Protein AF-A0A1V6YMS4-F1 (afdb_monomer_lite)

InterPro domains:
  IPR008929 Chondroitin AC/alginate lyase [SSF48230] (36-177)

Secondary structure (DSSP, 8-state):
-HHHHHHHHHHHHH-GGGSTT------SEEE-SS---SSS-PPP-HHHHHHHHHHHHHHHHHHHHH--HHHHHHHHHHHHHHTTT--EEESSTHHHHHHHHHHHHHHHHHHHHTT-TTS-HHHHHHHHHHIIIIIIHHHHHHHHHGGG-TTSS-HHHHHHHHHHHHHHHHHTT-HHHHHHHHHHTTSS-TT-TT----HHHHHHHHHHHHHHH-

Foldseek 3Di:
DVVVVVVVVVVLVPDPLQDLPDDADAAQEAEDADDWPDPVGDDHDLVRLLSLLVSLQSLLVCCVVVVDCSSLVSSLVSLLVHLVRHQEYTHDPCSLVSLLQSLLSNLNSLVSSVPPPVNDPVSLVSSLVSSVRYRLVSLLVCLQCVVVCLPPDALVSNVSSLSSLCSSCVSNVPCVSNVLSCVLVVVDDPPPPVDPDDPSSVSSSVSSVVNVVD

pLDDT: mean 88.34, std 13.12, range [49.25, 98.62]

Sequence (214 aa):
MYKSANFVFSHLESSTLAQATWVAKPHEVLVRGTNATWQPTPAQNYGDAYHDAHSACQLSLRWPIGGKTSYADHAVEILNGRAPILRDINGTEGKFLATGLYGYQFDNAAELLSVYPGWIKANQIMFADMLNDVFAKYNFDFLQNHNYKPNFYYANWDLCNVASLMAIGNFNDNRTIRLPSLYMAGEVPEQSPYYDSPPEATIVHRNLQASLND

Organism: Penicillium nalgiovense (NCBI:txid60175)

Structure (mmCIF, N/CA/C/O backbone):
data_AF-A0A1V6YMS4-F1
#
_entry.id   AF-A0A1V6YMS4-F1
#
loop_
_atom_site.group_PDB
_atom_site.id
_atom_site.type_symbol
_atom_site.label_atom_id
_atom_site.label_alt_id
_atom_site.label_comp_id
_atom_site.label_asym_id
_atom_site.label_entity_id
_atom_site.label_seq_id
_atom_site.pdbx_PDB_ins_code
_atom_site.Cartn_x
_atom_site.Cartn_y
_atom_site.Cartn_z
_atom_site.occupancy
_atom_site.B_iso_or_equiv
_atom_site.auth_seq_id
_atom_site.auth_comp_id
_atom_site.auth_asym_id
_atom_site.auth_atom_id
_atom_site.pdbx_PDB_model_num
ATOM 1 N N . MET A 1 1 ? 11.039 -4.454 33.493 1.00 51.00 1 MET A N 1
ATOM 2 C CA . MET A 1 1 ? 10.313 -4.675 32.222 1.00 51.00 1 MET A CA 1
ATOM 3 C C . MET A 1 1 ? 9.085 -3.780 32.027 1.00 51.00 1 MET A C 1
ATOM 5 O O . MET A 1 1 ? 8.874 -3.359 30.906 1.00 51.00 1 MET A O 1
ATOM 9 N N . TYR A 1 2 ? 8.317 -3.399 33.059 1.00 50.28 2 TYR A N 1
ATOM 10 C CA . TYR A 1 2 ? 7.103 -2.573 32.867 1.00 50.28 2 TYR A CA 1
ATOM 11 C C . TYR A 1 2 ? 7.327 -1.079 32.537 1.00 50.28 2 TYR A C 1
ATOM 13 O O . TYR A 1 2 ? 6.483 -0.467 31.894 1.00 50.28 2 TYR A O 1
ATOM 21 N N . LYS A 1 3 ? 8.459 -0.470 32.924 1.00 49.25 3 LYS A N 1
ATOM 22 C CA . LYS A 1 3 ? 8.711 0.965 32.658 1.00 49.25 3 LYS A CA 1
ATOM 23 C C . LYS A 1 3 ? 8.952 1.291 31.176 1.00 49.25 3 LYS A C 1
ATOM 25 O O . LYS A 1 3 ? 8.579 2.372 30.737 1.00 49.25 3 LYS A O 1
ATOM 30 N N . SER A 1 4 ? 9.553 0.378 30.410 1.00 60.50 4 SER A N 1
ATOM 31 C CA . SER A 1 4 ? 9.853 0.596 28.987 1.00 60.50 4 SER A CA 1
ATOM 32 C C . SER A 1 4 ? 8.616 0.457 28.098 1.00 60.50 4 SER A C 1
ATOM 34 O O . SER A 1 4 ? 8.465 1.235 27.163 1.00 60.50 4 SER A O 1
ATOM 36 N N . ALA A 1 5 ? 7.704 -0.469 28.418 1.00 62.44 5 ALA A N 1
ATOM 37 C CA . ALA A 1 5 ? 6.455 -0.652 27.672 1.00 62.44 5 ALA A CA 1
ATOM 38 C C . ALA A 1 5 ? 5.568 0.607 27.716 1.00 62.44 5 ALA A C 1
ATOM 40 O O . ALA A 1 5 ? 5.069 1.044 26.682 1.00 62.44 5 ALA A O 1
ATOM 41 N N . ASN A 1 6 ? 5.461 1.251 28.885 1.00 73.81 6 ASN A N 1
ATOM 42 C CA . ASN A 1 6 ? 4.694 2.492 29.034 1.00 73.81 6 ASN A CA 1
ATOM 43 C C . ASN A 1 6 ? 5.315 3.663 28.258 1.00 73.81 6 ASN A C 1
ATOM 45 O O . ASN A 1 6 ? 4.587 4.439 27.654 1.00 73.81 6 ASN A O 1
ATOM 49 N N . PHE A 1 7 ? 6.647 3.775 28.224 1.00 82.88 7 PHE A N 1
ATOM 50 C CA . PHE A 1 7 ? 7.323 4.835 27.467 1.00 82.88 7 PHE A CA 1
ATOM 51 C C . PHE A 1 7 ? 7.113 4.697 25.952 1.00 82.88 7 PHE A C 1
ATOM 53 O O . PHE A 1 7 ? 6.787 5.676 25.284 1.00 82.88 7 PHE A O 1
ATOM 60 N N . VAL A 1 8 ? 7.259 3.481 25.414 1.00 86.56 8 VAL A N 1
ATOM 61 C CA . VAL A 1 8 ? 7.074 3.225 23.976 1.00 86.56 8 VAL A CA 1
ATOM 62 C C . VAL A 1 8 ? 5.623 3.464 23.564 1.00 86.56 8 VAL A C 1
ATOM 64 O O . VAL A 1 8 ? 5.378 4.100 22.540 1.00 86.56 8 VAL A O 1
ATOM 67 N N . PHE A 1 9 ? 4.658 3.020 24.375 1.00 89.94 9 PHE A N 1
ATOM 68 C CA . PHE A 1 9 ? 3.252 3.273 24.080 1.00 89.94 9 PHE A CA 1
ATOM 69 C C . PHE A 1 9 ? 2.918 4.769 24.132 1.00 89.94 9 PHE A C 1
ATOM 71 O O . PHE A 1 9 ? 2.352 5.285 23.175 1.00 89.94 9 PHE A O 1
ATOM 78 N N . SER A 1 10 ? 3.361 5.509 25.155 1.00 91.00 10 SER A N 1
ATOM 79 C CA . SER A 1 10 ? 3.157 6.966 25.193 1.00 91.00 10 SER A CA 1
ATOM 80 C C . SER A 1 10 ? 3.812 7.692 24.010 1.00 91.00 10 SER A C 1
ATOM 82 O O . SER A 1 10 ? 3.275 8.690 23.533 1.00 91.00 10 SER A O 1
ATOM 84 N N . HIS A 1 11 ? 4.939 7.188 23.495 1.00 92.38 11 HIS A N 1
ATOM 85 C CA . HIS A 1 11 ? 5.541 7.720 22.272 1.00 92.38 11 HIS A CA 1
ATOM 86 C C . HIS A 1 11 ? 4.641 7.504 21.046 1.00 92.38 11 HIS A C 1
ATOM 88 O O . HIS A 1 11 ? 4.382 8.460 20.314 1.00 92.38 11 HIS A O 1
ATOM 94 N N . LEU A 1 12 ? 4.092 6.297 20.865 1.00 93.62 12 LEU A N 1
ATOM 95 C CA . LEU A 1 12 ? 3.099 6.016 19.822 1.00 93.62 12 LEU A CA 1
ATOM 96 C C . LEU A 1 12 ? 1.887 6.951 19.938 1.00 93.62 12 LEU A C 1
ATOM 98 O O . LEU A 1 12 ? 1.455 7.520 18.942 1.00 93.62 12 LEU A O 1
ATOM 102 N N . GLU A 1 13 ? 1.368 7.164 21.147 1.00 93.75 13 GLU A N 1
ATOM 103 C CA . GLU A 1 13 ? 0.212 8.040 21.368 1.00 93.75 13 GLU A CA 1
ATOM 104 C C . GLU A 1 13 ? 0.479 9.514 21.048 1.00 93.75 13 GLU A C 1
ATOM 106 O O . GLU A 1 13 ? -0.465 10.243 20.747 1.00 93.75 13 GLU A O 1
ATOM 111 N N . SER A 1 14 ? 1.741 9.950 21.088 1.00 94.38 14 SER A N 1
ATOM 112 C CA . SER A 1 14 ? 2.146 11.316 20.734 1.00 94.38 14 SER A CA 1
ATOM 113 C C . SER A 1 14 ? 2.291 11.547 19.225 1.00 94.38 14 SER A C 1
ATOM 115 O O . SER A 1 14 ? 2.358 12.693 18.782 1.00 94.38 14 SER A O 1
ATOM 117 N N . SER A 1 15 ? 2.327 10.475 18.426 1.00 95.25 15 SER A N 1
ATOM 118 C CA . SER A 1 15 ? 2.449 10.557 16.969 1.00 95.25 15 SER A CA 1
ATOM 119 C C . SER A 1 15 ? 1.212 11.206 16.350 1.00 95.25 15 SER A C 1
ATOM 121 O O . SER A 1 15 ? 0.079 10.814 16.635 1.00 95.25 15 SER A O 1
ATOM 123 N N . THR A 1 16 ? 1.416 12.150 15.432 1.00 95.94 16 THR A N 1
ATOM 124 C CA . THR A 1 16 ? 0.329 12.757 14.645 1.00 95.94 16 THR A CA 1
ATOM 125 C C . THR A 1 16 ? -0.355 11.750 13.719 1.00 95.94 16 THR A C 1
ATOM 127 O O . THR A 1 16 ? -1.538 11.898 13.430 1.00 95.94 16 THR A O 1
ATOM 130 N N . LEU A 1 17 ? 0.363 10.704 13.301 1.00 96.75 17 LEU A N 1
ATOM 131 C CA . LEU A 1 17 ? -0.152 9.630 12.448 1.00 96.75 17 LEU A CA 1
ATOM 132 C C . LEU A 1 17 ? -0.972 8.600 13.241 1.00 96.75 17 LEU A C 1
ATOM 134 O O . LEU A 1 17 ? -1.770 7.874 12.658 1.00 96.75 17 LEU A O 1
ATOM 138 N N . ALA A 1 18 ? -0.839 8.562 14.569 1.00 96.62 18 ALA A N 1
ATOM 139 C CA . ALA A 1 18 ? -1.542 7.606 15.423 1.00 96.62 18 ALA A CA 1
ATOM 140 C C . ALA A 1 18 ? -2.884 8.139 15.953 1.00 96.62 18 ALA A C 1
ATOM 142 O O . ALA A 1 18 ? -3.415 7.606 16.932 1.00 96.62 18 ALA A O 1
ATOM 143 N N . GLN A 1 19 ? -3.419 9.215 15.370 1.00 96.75 19 GLN A N 1
ATOM 144 C CA . GLN A 1 19 ? -4.668 9.837 15.810 1.00 96.75 19 GLN A CA 1
ATOM 145 C C . GLN A 1 19 ? -5.824 9.471 14.879 1.00 96.75 19 GLN A C 1
ATOM 147 O O . GLN A 1 19 ? -5.686 9.536 13.662 1.00 96.75 19 GLN A O 1
ATOM 152 N N . ALA A 1 20 ? -6.999 9.196 15.453 1.00 96.12 20 ALA A N 1
ATOM 153 C CA . ALA A 1 20 ? -8.246 8.970 14.706 1.00 96.12 20 ALA A CA 1
ATOM 154 C C . ALA A 1 20 ? -8.803 10.252 14.038 1.00 96.12 20 ALA A C 1
ATOM 156 O O . ALA A 1 20 ? -9.955 10.319 13.638 1.00 96.12 20 ALA A O 1
ATOM 157 N N . THR A 1 21 ? -7.995 11.310 13.968 1.00 96.62 21 THR A N 1
ATOM 158 C CA . THR A 1 21 ? -8.266 12.536 13.212 1.00 96.62 21 THR A CA 1
ATOM 159 C C . THR A 1 21 ? -7.446 12.606 11.922 1.00 96.62 21 THR A C 1
ATOM 161 O O . THR A 1 21 ? -7.571 13.583 11.186 1.00 96.62 21 THR A O 1
ATOM 164 N N . TRP A 1 22 ? -6.590 11.612 11.643 1.00 97.81 22 TRP A N 1
ATOM 165 C CA . TRP A 1 22 ? -5.858 11.524 10.381 1.00 97.81 22 TRP A CA 1
ATOM 166 C C . TRP A 1 22 ? -6.835 11.419 9.207 1.00 97.81 22 TRP A C 1
ATOM 168 O O . TRP A 1 22 ? -7.725 10.575 9.214 1.00 97.81 22 TRP A O 1
ATOM 178 N N . VAL A 1 23 ? -6.662 12.247 8.181 1.00 97.44 23 VAL A N 1
ATOM 179 C CA . VAL A 1 23 ? -7.502 12.203 6.979 1.00 97.44 23 VAL A CA 1
ATOM 180 C C . VAL A 1 23 ? -6.701 11.566 5.855 1.00 97.44 23 VAL A C 1
ATOM 182 O O . VAL A 1 23 ? -5.734 12.161 5.375 1.00 97.44 23 VAL A O 1
ATOM 185 N N . ALA A 1 24 ? -7.110 10.362 5.449 1.00 97.44 24 ALA A N 1
ATOM 186 C CA . ALA A 1 24 ? -6.459 9.632 4.371 1.00 97.44 24 ALA A CA 1
ATOM 187 C C . ALA A 1 24 ? -6.590 10.346 3.024 1.00 97.44 24 ALA A C 1
ATOM 189 O O . ALA A 1 24 ? -7.569 11.049 2.761 1.00 97.44 24 ALA A O 1
ATOM 190 N N . LYS A 1 25 ? -5.614 10.117 2.146 1.00 97.69 25 LYS A N 1
ATOM 191 C CA . LYS A 1 25 ? -5.565 10.712 0.807 1.00 97.69 25 LYS A CA 1
ATOM 192 C C . LYS A 1 25 ? -5.377 9.614 -0.243 1.00 97.69 25 LYS A C 1
ATOM 194 O O . LYS A 1 25 ? -4.271 9.410 -0.762 1.00 97.69 25 LYS A O 1
ATOM 199 N N . PRO A 1 26 ? -6.443 8.853 -0.543 1.00 96.88 26 PRO A N 1
ATOM 200 C CA . PRO A 1 26 ? -6.403 7.853 -1.595 1.00 96.88 26 PRO A CA 1
ATOM 201 C C . PRO A 1 26 ? -6.296 8.523 -2.968 1.00 96.88 26 PRO A C 1
ATOM 203 O O . PRO A 1 26 ? -6.905 9.558 -3.228 1.00 96.88 26 PRO A O 1
ATOM 206 N N . HIS A 1 27 ? -5.524 7.899 -3.852 1.00 95.75 27 HIS A N 1
ATOM 207 C CA . HIS A 1 27 ? -5.316 8.340 -5.230 1.00 95.75 27 HIS A CA 1
ATOM 208 C C . HIS A 1 27 ? -5.585 7.168 -6.162 1.00 95.75 27 HIS A C 1
ATOM 210 O O . HIS A 1 27 ? -5.234 6.036 -5.825 1.00 95.75 27 HIS A O 1
ATOM 216 N N . GLU A 1 28 ? -6.176 7.439 -7.326 1.00 95.56 28 GLU A N 1
ATOM 217 C CA . GLU A 1 28 ? -6.443 6.406 -8.337 1.00 95.56 28 GLU A CA 1
ATOM 218 C C . GLU A 1 28 ? -5.147 5.797 -8.883 1.00 95.56 28 GLU A C 1
ATOM 220 O O . GLU A 1 28 ? -5.066 4.600 -9.144 1.00 95.56 28 GLU A O 1
ATOM 225 N N . VAL A 1 29 ? -4.100 6.614 -8.979 1.00 96.31 29 VAL A N 1
ATOM 226 C CA . VAL A 1 29 ? -2.767 6.190 -9.400 1.00 96.31 29 VAL A CA 1
ATOM 227 C C . VAL A 1 29 ? -1.768 6.605 -8.339 1.00 96.31 29 VAL A C 1
ATOM 229 O O . VAL A 1 29 ? -1.687 7.780 -7.973 1.00 96.31 29 VAL A O 1
ATOM 232 N N . LEU A 1 30 ? -0.981 5.650 -7.861 1.00 97.25 30 LEU A N 1
ATOM 233 C CA . LEU A 1 30 ? 0.152 5.911 -6.987 1.00 97.25 30 LEU A CA 1
ATOM 234 C C . LEU A 1 30 ? 1.358 6.317 -7.835 1.00 97.25 30 LEU A C 1
ATOM 236 O O . LEU A 1 30 ? 1.805 5.566 -8.695 1.00 97.25 30 LEU A O 1
ATOM 240 N N . VAL A 1 31 ? 1.907 7.500 -7.583 1.00 97.06 31 VAL A N 1
ATOM 241 C CA . VAL A 1 31 ? 2.952 8.094 -8.419 1.00 97.06 31 VAL A CA 1
ATOM 242 C C . VAL A 1 31 ? 4.210 8.341 -7.607 1.00 97.06 31 VAL A C 1
ATOM 244 O O . VAL A 1 31 ? 4.195 9.102 -6.630 1.00 97.06 31 VAL A O 1
ATOM 247 N N . ARG A 1 32 ? 5.326 7.757 -8.058 1.00 96.00 32 ARG A N 1
ATOM 248 C CA . ARG A 1 32 ? 6.660 8.030 -7.516 1.00 96.00 32 ARG A CA 1
ATOM 249 C C . ARG A 1 32 ? 7.671 8.343 -8.609 1.00 96.00 32 ARG A C 1
ATOM 251 O O . ARG A 1 32 ? 8.000 7.500 -9.435 1.00 96.00 32 ARG A O 1
ATOM 258 N N . GLY A 1 33 ? 8.216 9.553 -8.540 1.00 90.62 33 GLY A N 1
ATOM 259 C CA . GLY A 1 33 ? 9.108 10.107 -9.553 1.00 90.62 33 GLY A CA 1
ATOM 260 C C . GLY A 1 33 ? 8.393 11.103 -10.463 1.00 90.62 33 GLY A C 1
ATOM 261 O O . GLY A 1 33 ? 7.261 11.511 -10.203 1.00 90.62 33 GLY A O 1
ATOM 262 N N . THR A 1 34 ? 9.092 11.522 -11.510 1.00 82.81 34 THR A N 1
ATOM 263 C CA . THR A 1 34 ? 8.588 12.416 -12.561 1.00 82.81 34 THR A CA 1
ATOM 264 C C . THR A 1 34 ? 8.099 11.611 -13.777 1.00 82.81 34 THR A C 1
ATOM 266 O O . THR A 1 34 ? 8.127 10.384 -13.761 1.00 82.81 34 THR A O 1
ATOM 269 N N . ASN A 1 35 ? 7.622 12.281 -14.831 1.00 77.31 35 ASN A N 1
ATOM 270 C CA . ASN A 1 35 ? 7.286 11.663 -16.125 1.00 77.31 35 ASN A CA 1
ATOM 271 C C . ASN A 1 35 ? 6.298 10.485 -16.056 1.00 77.31 35 ASN A C 1
ATOM 273 O O . ASN A 1 35 ? 6.437 9.512 -16.797 1.00 77.31 35 ASN A O 1
ATOM 277 N N . ALA A 1 36 ? 5.294 10.569 -15.179 1.00 81.81 36 ALA A N 1
ATOM 278 C CA . ALA A 1 36 ? 4.218 9.590 -15.173 1.00 81.81 36 ALA A CA 1
ATOM 279 C C . ALA A 1 36 ? 3.494 9.594 -16.532 1.00 81.81 36 ALA A C 1
ATOM 281 O O . ALA A 1 36 ? 3.104 10.647 -17.044 1.00 81.81 36 ALA A O 1
ATOM 282 N N . THR A 1 37 ? 3.334 8.412 -17.123 1.00 85.19 37 THR A N 1
ATOM 283 C CA . THR A 1 37 ? 2.745 8.245 -18.460 1.00 85.19 37 THR A CA 1
ATOM 284 C C . THR A 1 37 ? 1.220 8.260 -18.440 1.00 85.19 37 THR A C 1
ATOM 286 O O . THR A 1 37 ? 0.602 8.475 -19.482 1.00 85.19 37 THR A O 1
ATOM 289 N N . TRP A 1 38 ? 0.620 8.073 -17.260 1.00 84.44 38 TRP A N 1
ATOM 290 C CA . TRP A 1 38 ? -0.821 8.178 -17.039 1.00 84.44 38 TRP A CA 1
ATOM 291 C C . TRP A 1 38 ? -1.357 9.536 -17.502 1.00 84.44 38 TRP A C 1
ATOM 293 O O . TRP A 1 38 ? -0.658 10.535 -17.358 1.00 84.44 38 TRP A O 1
ATOM 303 N N . GLN A 1 39 ? -2.574 9.586 -18.052 1.00 83.25 39 GLN A N 1
ATOM 304 C CA . GLN A 1 39 ? -3.165 10.823 -18.571 1.00 83.25 39 GLN A CA 1
ATOM 305 C C . GLN A 1 39 ? -4.479 11.184 -17.858 1.00 83.25 39 GLN A C 1
ATOM 307 O O . GLN A 1 39 ? -5.348 10.320 -17.744 1.00 83.25 39 GLN A O 1
ATOM 312 N N . PRO A 1 40 ? -4.652 12.448 -17.413 1.00 85.94 40 PRO A N 1
ATOM 313 C CA . PRO A 1 40 ? -3.647 13.524 -17.409 1.00 85.94 40 PRO A CA 1
ATOM 314 C C . PRO A 1 40 ? -2.459 13.178 -16.496 1.00 85.94 40 PRO A C 1
ATOM 316 O O . PRO A 1 40 ? -2.663 12.506 -15.489 1.00 85.94 40 PRO A O 1
ATOM 319 N N . THR A 1 41 ? -1.238 13.619 -16.840 1.00 84.19 41 THR A N 1
ATOM 320 C CA . THR A 1 41 ? -0.020 13.308 -16.063 1.00 84.19 41 THR A CA 1
ATOM 321 C C . THR A 1 41 ? -0.183 13.710 -14.595 1.00 84.19 41 THR A C 1
ATOM 323 O O . THR A 1 41 ? -0.216 14.907 -14.293 1.00 84.19 41 THR A O 1
ATOM 326 N N . PRO A 1 42 ? -0.284 12.735 -13.671 1.00 86.31 42 PRO A N 1
ATOM 327 C CA . PRO A 1 42 ? -0.491 13.027 -12.264 1.00 86.31 42 PRO A CA 1
ATOM 328 C C . PRO A 1 42 ? 0.806 13.524 -11.613 1.00 86.31 42 PRO A C 1
ATOM 330 O O . PRO A 1 42 ? 1.911 13.113 -11.976 1.00 86.31 42 PRO A O 1
ATOM 333 N N . ALA A 1 43 ? 0.670 14.399 -10.616 1.00 91.12 43 ALA A N 1
ATOM 334 C CA . ALA A 1 43 ? 1.785 14.781 -9.754 1.00 91.12 43 ALA A CA 1
ATOM 335 C C . ALA A 1 43 ? 2.226 13.599 -8.873 1.00 91.12 43 ALA A C 1
ATOM 337 O O . ALA A 1 43 ? 1.445 12.685 -8.603 1.00 91.12 43 ALA A O 1
ATOM 338 N N . GLN A 1 44 ? 3.469 13.636 -8.379 1.00 95.06 44 GLN A N 1
ATOM 339 C CA . GLN A 1 44 ? 3.921 12.659 -7.385 1.00 95.06 44 GLN A CA 1
ATOM 340 C C . GLN A 1 44 ? 3.041 12.728 -6.129 1.00 95.06 44 GLN A C 1
ATOM 342 O O . GLN A 1 44 ? 2.748 13.816 -5.634 1.00 95.06 44 GLN A O 1
ATOM 347 N N . ASN A 1 45 ? 2.649 11.571 -5.603 1.00 96.38 45 ASN A N 1
ATOM 348 C CA . ASN A 1 45 ? 1.749 11.484 -4.449 1.00 96.38 45 ASN A CA 1
ATOM 349 C C . ASN A 1 45 ? 2.117 10.358 -3.472 1.00 96.38 45 ASN A C 1
ATOM 351 O O . ASN A 1 45 ? 1.396 10.116 -2.508 1.00 96.38 45 ASN A O 1
ATOM 355 N N . TYR A 1 46 ? 3.261 9.693 -3.664 1.00 96.56 46 TYR A N 1
ATOM 356 C CA . TYR A 1 46 ? 3.709 8.618 -2.775 1.00 96.56 46 TYR A CA 1
ATOM 357 C C . TYR A 1 46 ? 3.810 9.029 -1.299 1.00 96.56 46 TYR A C 1
ATOM 359 O O . TYR A 1 46 ? 3.650 8.182 -0.424 1.00 96.56 46 TYR A O 1
ATOM 367 N N . GLY A 1 47 ? 4.038 10.327 -1.048 1.00 97.75 47 GLY A N 1
ATOM 368 C CA . GLY A 1 47 ? 3.932 10.985 0.254 1.00 97.75 47 GLY A CA 1
ATOM 369 C C . GLY A 1 47 ? 2.676 10.598 1.018 1.00 97.75 47 GLY A C 1
ATOM 370 O O . GLY A 1 47 ? 2.729 10.208 2.179 1.00 97.75 47 GLY A O 1
ATOM 371 N N . ASP A 1 48 ? 1.540 10.686 0.343 1.00 98.00 48 ASP A N 1
ATOM 372 C CA . ASP A 1 48 ? 0.242 10.403 0.933 1.00 98.00 48 ASP A CA 1
ATOM 373 C C . ASP A 1 48 ? 0.076 8.903 1.211 1.00 98.00 48 ASP A C 1
ATOM 375 O O . ASP A 1 48 ? -0.412 8.518 2.269 1.00 98.00 48 ASP A O 1
ATOM 379 N N . ALA A 1 49 ? 0.560 8.045 0.308 1.00 97.56 49 ALA A N 1
ATOM 380 C CA . ALA A 1 49 ? 0.441 6.597 0.452 1.00 97.56 49 ALA A CA 1
ATOM 381 C C . ALA A 1 49 ? 1.181 6.054 1.684 1.00 97.56 49 ALA A C 1
ATOM 383 O O . ALA A 1 49 ? 0.584 5.317 2.467 1.00 97.56 49 ALA A O 1
ATOM 384 N N . TYR A 1 50 ? 2.451 6.422 1.895 1.00 97.19 50 TYR A N 1
ATOM 385 C CA . TYR A 1 50 ? 3.181 5.890 3.050 1.00 97.19 50 TYR A CA 1
ATOM 386 C C . TYR A 1 50 ? 2.706 6.490 4.37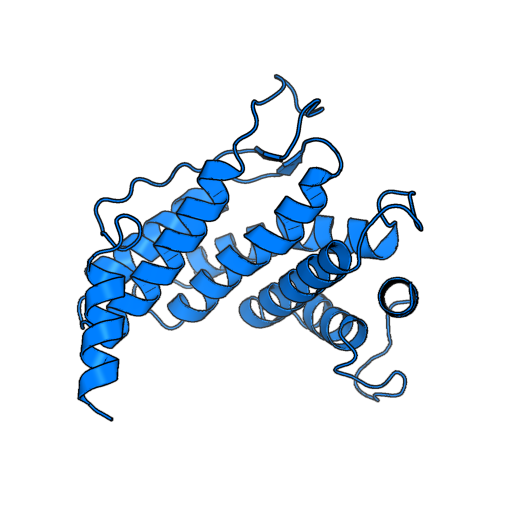6 1.00 97.19 50 TYR A C 1
ATOM 388 O O . TYR A 1 50 ? 2.774 5.807 5.394 1.00 97.19 50 TYR A O 1
ATOM 396 N N . HIS A 1 51 ? 2.211 7.734 4.398 1.00 98.50 51 HIS A N 1
ATOM 397 C CA . HIS A 1 51 ? 1.618 8.289 5.617 1.00 98.50 51 HIS A CA 1
ATOM 398 C C . HIS A 1 51 ? 0.288 7.604 5.958 1.00 98.50 51 HIS A C 1
ATOM 400 O O . HIS A 1 51 ? 0.066 7.296 7.128 1.00 98.50 51 HIS A O 1
ATOM 406 N N . ASP A 1 52 ? -0.550 7.300 4.961 1.00 98.44 52 ASP A N 1
ATOM 407 C CA . ASP A 1 52 ? -1.789 6.537 5.156 1.00 98.44 52 ASP A CA 1
ATOM 408 C C . ASP A 1 52 ? -1.500 5.132 5.695 1.00 98.44 52 ASP A C 1
ATOM 410 O O . ASP A 1 52 ? -2.073 4.731 6.707 1.00 98.44 52 ASP A O 1
ATOM 414 N N . ALA A 1 53 ? -0.567 4.403 5.072 1.00 98.25 53 ALA A N 1
ATOM 415 C CA . ALA A 1 53 ? -0.170 3.071 5.530 1.00 98.25 53 ALA A CA 1
ATOM 416 C C . ALA A 1 53 ? 0.387 3.106 6.963 1.00 98.25 53 ALA A C 1
ATOM 418 O O . ALA A 1 53 ? 0.043 2.273 7.803 1.00 98.25 53 ALA A O 1
ATOM 419 N N . HIS A 1 54 ? 1.218 4.107 7.268 1.00 98.00 54 HIS A N 1
ATOM 420 C CA . HIS A 1 54 ? 1.787 4.286 8.598 1.00 98.00 54 HIS A CA 1
ATOM 421 C C . HIS A 1 54 ? 0.719 4.616 9.643 1.00 98.00 54 HIS A C 1
ATOM 423 O O . HIS A 1 54 ? 0.750 4.062 10.741 1.00 98.00 54 HIS A O 1
ATOM 429 N N . SER A 1 55 ? -0.238 5.482 9.302 1.00 98.62 55 SER A N 1
ATOM 430 C CA . SER A 1 55 ? -1.358 5.811 10.180 1.00 98.62 55 SER A CA 1
ATOM 431 C C . SER A 1 55 ? -2.215 4.578 10.461 1.00 98.62 55 SER A C 1
ATOM 433 O O . SER A 1 55 ? -2.429 4.244 11.626 1.00 98.62 55 SER A O 1
ATOM 435 N N . ALA A 1 56 ? -2.606 3.829 9.424 1.00 98.50 56 ALA A N 1
ATOM 436 C CA . ALA A 1 56 ? -3.366 2.590 9.576 1.00 98.50 56 ALA A CA 1
ATOM 437 C C . ALA A 1 56 ? -2.635 1.568 10.464 1.00 98.50 56 ALA A C 1
ATOM 439 O O . ALA A 1 56 ? -3.244 0.990 11.363 1.00 98.50 56 ALA A O 1
ATOM 440 N N . CYS A 1 57 ? -1.323 1.391 10.280 1.00 98.00 57 CYS A N 1
ATOM 441 C CA . CYS A 1 57 ? -0.511 0.501 11.111 1.00 98.00 57 CYS A CA 1
ATOM 442 C C . CYS A 1 57 ? -0.482 0.954 12.582 1.00 98.00 57 CYS A C 1
ATOM 444 O O . CYS A 1 57 ? -0.801 0.180 13.487 1.00 98.00 57 CYS A O 1
ATOM 446 N N . GLN A 1 58 ? -0.173 2.229 12.838 1.00 97.69 58 GLN A N 1
ATOM 447 C CA . GLN A 1 58 ? -0.127 2.778 14.195 1.00 97.69 58 GLN A CA 1
ATOM 448 C C . GLN A 1 58 ? -1.478 2.669 14.911 1.00 97.69 58 GLN A C 1
ATOM 450 O O . GLN A 1 58 ? -1.533 2.288 16.079 1.00 97.69 58 GLN A O 1
ATOM 455 N N . LEU A 1 59 ? -2.572 2.966 14.214 1.00 98.19 59 LEU A N 1
ATOM 456 C CA . LEU A 1 59 ? -3.929 2.864 14.743 1.00 98.19 59 LEU A CA 1
ATOM 457 C C . LEU A 1 59 ? -4.335 1.410 15.022 1.00 98.19 59 LEU A C 1
ATOM 459 O O . LEU A 1 59 ? -4.893 1.127 16.086 1.00 98.19 59 LEU A O 1
ATOM 463 N N . SER A 1 60 ? -3.959 0.482 14.137 1.00 97.25 60 SER A N 1
ATOM 464 C CA . SER A 1 60 ? -4.158 -0.960 14.338 1.00 97.25 60 SER A CA 1
ATOM 465 C C . SER A 1 60 ? -3.428 -1.467 15.583 1.00 97.25 60 SER A C 1
ATOM 467 O O . SER A 1 60 ? -3.967 -2.302 16.299 1.00 97.25 60 SER A O 1
ATOM 469 N N . LEU A 1 61 ? -2.250 -0.917 15.908 1.00 95.88 61 LEU A N 1
ATOM 470 C CA . LEU A 1 61 ? -1.521 -1.221 17.149 1.00 95.88 61 LEU A CA 1
ATOM 471 C C . LEU A 1 61 ? -2.143 -0.565 18.391 1.00 95.88 61 LEU A C 1
ATOM 473 O O . LEU A 1 61 ? -2.144 -1.157 19.473 1.00 95.88 61 LEU A O 1
ATOM 477 N N . ARG A 1 62 ? -2.691 0.653 18.269 1.00 95.44 62 ARG A N 1
ATOM 478 C CA . ARG A 1 62 ? -3.343 1.342 19.398 1.00 95.44 62 ARG A CA 1
ATOM 479 C C . ARG A 1 62 ? -4.597 0.626 19.879 1.00 95.44 62 ARG A C 1
ATOM 481 O O . ARG A 1 62 ? -4.904 0.715 21.067 1.00 95.44 62 ARG A O 1
ATOM 488 N N . TRP A 1 63 ? -5.309 -0.070 18.998 1.00 95.56 63 TRP A N 1
ATOM 489 C CA . TRP A 1 63 ? -6.529 -0.787 19.361 1.00 95.56 63 TRP A CA 1
ATOM 490 C C . TRP A 1 63 ? -6.309 -1.870 20.437 1.00 95.56 63 TRP A C 1
ATOM 492 O O . TRP A 1 63 ? -6.889 -1.723 21.516 1.00 95.56 63 TRP A O 1
ATOM 502 N N . PRO A 1 64 ? -5.480 -2.913 20.230 1.00 92.88 64 PRO A N 1
ATOM 503 C CA . PRO A 1 64 ? -5.302 -3.974 21.218 1.00 92.88 64 PRO A CA 1
ATOM 504 C C . PRO A 1 64 ? -4.555 -3.503 22.473 1.00 92.88 64 PRO A C 1
ATOM 506 O O . PRO A 1 64 ? -4.820 -4.013 23.557 1.00 92.88 64 PRO A O 1
ATOM 509 N N . ILE A 1 65 ? -3.649 -2.522 22.359 1.00 90.06 65 ILE A N 1
ATOM 510 C CA . ILE A 1 65 ? -2.860 -2.034 23.503 1.00 90.06 65 ILE A CA 1
ATOM 511 C C . ILE A 1 65 ? -3.670 -1.058 24.369 1.00 90.06 65 ILE A C 1
ATOM 513 O O . ILE A 1 65 ? -3.641 -1.137 25.595 1.00 90.06 65 ILE A O 1
ATOM 517 N N . GLY A 1 66 ? -4.390 -0.127 23.738 1.00 87.31 66 GLY A N 1
ATOM 518 C CA . GLY A 1 66 ? -5.169 0.911 24.417 1.00 87.31 66 GLY A CA 1
ATOM 519 C C . GLY A 1 66 ? -6.627 0.536 24.695 1.00 87.31 66 GLY A C 1
ATOM 520 O O . GLY A 1 66 ? -7.315 1.269 25.403 1.00 87.31 66 GLY A O 1
ATOM 521 N N . GLY A 1 67 ? -7.123 -0.566 24.123 1.00 87.12 67 GLY A N 1
ATOM 522 C CA . GLY A 1 67 ? -8.476 -1.088 24.340 1.00 87.12 67 GLY A CA 1
ATOM 523 C C . GLY A 1 67 ? -9.608 -0.290 23.679 1.00 87.12 67 GLY A C 1
ATOM 524 O O . GLY A 1 67 ? -10.772 -0.516 24.000 1.00 87.12 67 GLY A O 1
ATOM 525 N N . LYS A 1 68 ? -9.303 0.653 22.775 1.00 94.12 68 LYS A N 1
ATOM 526 C CA . LYS A 1 68 ? -10.302 1.505 22.102 1.00 94.12 68 LYS A CA 1
ATOM 527 C C . LYS A 1 68 ? -10.487 1.088 20.646 1.00 94.12 68 LYS A C 1
ATOM 529 O O . LYS A 1 68 ? -9.577 1.263 19.837 1.00 94.12 68 LYS A O 1
ATOM 534 N N . THR A 1 69 ? -11.674 0.583 20.312 1.00 97.00 69 THR A N 1
ATOM 535 C CA . THR A 1 69 ? -12.022 0.137 18.949 1.00 97.00 69 THR A CA 1
ATOM 536 C C . THR A 1 69 ? -12.022 1.269 17.933 1.00 97.00 69 THR A C 1
ATOM 538 O O . THR A 1 69 ? -11.679 1.023 16.787 1.00 97.00 69 THR A O 1
ATOM 541 N N . SER A 1 70 ? -12.253 2.515 18.362 1.00 97.25 70 SER A N 1
ATOM 542 C CA . SER A 1 70 ? -12.226 3.695 17.487 1.00 97.25 70 SER A CA 1
ATOM 543 C C . SER A 1 70 ? -10.933 3.833 16.675 1.00 97.25 70 SER A C 1
ATOM 545 O O . SER A 1 70 ? -10.949 4.410 15.597 1.00 97.25 70 SER A O 1
ATOM 547 N N . TYR A 1 71 ? -9.799 3.327 17.178 1.00 98.19 71 TYR A N 1
ATOM 548 C CA . TYR A 1 71 ? -8.554 3.319 16.405 1.00 98.19 71 TYR A CA 1
ATOM 549 C C . TYR A 1 71 ? -8.559 2.244 15.315 1.00 98.19 71 TYR A C 1
ATOM 551 O O . TYR A 1 71 ? -8.143 2.525 14.196 1.00 98.19 71 TYR A O 1
ATOM 559 N N . ALA A 1 72 ? -9.067 1.046 15.607 1.00 98.25 72 ALA A N 1
ATOM 560 C CA . ALA A 1 72 ? -9.236 0.010 14.595 1.00 98.25 72 ALA A CA 1
ATOM 561 C C . ALA A 1 72 ? -10.277 0.417 13.545 1.00 98.25 72 ALA A C 1
ATOM 563 O O . ALA A 1 72 ? -10.012 0.262 12.360 1.00 98.25 72 ALA A O 1
ATOM 564 N N . ASP A 1 73 ? -11.401 1.013 13.955 1.00 98.50 73 ASP A N 1
ATOM 565 C CA . ASP A 1 73 ? -12.412 1.562 13.040 1.00 98.50 73 ASP A CA 1
ATOM 566 C C . ASP A 1 73 ? -11.783 2.564 12.062 1.00 98.50 73 ASP A C 1
ATOM 568 O O . ASP A 1 73 ? -11.933 2.438 10.849 1.00 98.50 73 ASP A O 1
ATOM 572 N N . HIS A 1 74 ? -10.974 3.496 12.573 1.00 98.56 74 HIS A N 1
ATOM 573 C CA . HIS A 1 74 ? -10.290 4.482 11.735 1.00 98.56 74 HIS A CA 1
ATOM 574 C C . HIS A 1 74 ? -9.232 3.858 10.815 1.00 98.56 74 HIS A C 1
ATOM 576 O O . HIS A 1 74 ? -9.083 4.262 9.664 1.00 98.56 74 HIS A O 1
ATOM 582 N N . ALA A 1 75 ? -8.501 2.842 11.283 1.00 98.56 75 ALA A N 1
ATOM 583 C CA . ALA A 1 75 ? -7.585 2.090 10.428 1.00 98.56 75 ALA A CA 1
ATOM 584 C C . ALA A 1 75 ? -8.338 1.393 9.280 1.00 98.56 75 ALA A C 1
ATOM 586 O O . ALA A 1 75 ? -7.896 1.458 8.133 1.00 98.56 75 ALA A O 1
ATOM 587 N N . VAL A 1 76 ? -9.506 0.800 9.565 1.00 98.62 76 VAL A N 1
ATOM 588 C CA . VAL A 1 76 ? -10.389 0.196 8.556 1.00 98.62 76 VAL A CA 1
ATOM 589 C C . VAL A 1 76 ? -10.831 1.240 7.532 1.00 98.62 76 VAL A C 1
ATOM 591 O O . VAL A 1 76 ? -10.816 0.954 6.335 1.00 98.62 76 VAL A O 1
ATOM 594 N N . GLU A 1 77 ? -11.199 2.445 7.970 1.00 98.38 77 GLU A N 1
ATOM 595 C CA . GLU A 1 77 ? -11.571 3.547 7.075 1.00 98.38 77 GLU A CA 1
ATOM 596 C C . GLU A 1 77 ? -10.428 3.934 6.129 1.00 98.38 77 GLU A C 1
ATOM 598 O O . GLU A 1 77 ? -10.658 4.087 4.929 1.00 98.38 77 GLU A O 1
ATOM 603 N N . ILE A 1 78 ? -9.189 4.022 6.626 1.00 98.56 78 ILE A N 1
ATOM 604 C CA . ILE A 1 78 ? -8.013 4.326 5.795 1.00 98.56 78 ILE A CA 1
ATOM 605 C C . ILE A 1 78 ? -7.800 3.239 4.729 1.00 98.56 78 ILE A C 1
ATOM 607 O O . ILE A 1 78 ? -7.648 3.555 3.545 1.00 98.56 78 ILE A O 1
ATOM 611 N N . LEU A 1 79 ? -7.799 1.961 5.129 1.00 98.44 79 LEU A N 1
ATOM 612 C CA . LEU A 1 79 ? -7.562 0.843 4.208 1.00 98.44 79 LEU A CA 1
ATOM 613 C C . LEU A 1 79 ? -8.691 0.729 3.168 1.00 98.44 79 LEU A C 1
ATOM 615 O O . LEU A 1 79 ? -8.433 0.686 1.960 1.00 98.44 79 LEU A O 1
ATOM 619 N N . ASN A 1 80 ? -9.949 0.775 3.613 1.00 98.06 80 ASN A N 1
ATOM 620 C CA . ASN A 1 80 ? -11.117 0.690 2.732 1.00 98.06 80 ASN A CA 1
ATOM 621 C C . ASN A 1 80 ? -11.299 1.932 1.859 1.00 98.06 80 ASN A C 1
ATOM 623 O O . ASN A 1 80 ? -11.886 1.826 0.789 1.00 98.06 80 ASN A O 1
ATOM 627 N N . GLY A 1 81 ? -10.799 3.097 2.276 1.00 96.94 81 GLY A N 1
ATOM 628 C CA . GLY A 1 81 ? -10.800 4.302 1.450 1.00 96.94 81 GLY A CA 1
ATOM 629 C C . GLY A 1 81 ? -9.895 4.171 0.224 1.00 96.94 81 GLY A C 1
ATOM 630 O O . GLY A 1 81 ? -10.152 4.799 -0.800 1.00 96.94 81 GLY A O 1
ATOM 631 N N . ARG A 1 82 ? -8.855 3.329 0.291 1.00 96.19 82 ARG A N 1
ATOM 632 C CA . ARG A 1 82 ? -7.898 3.127 -0.805 1.00 96.19 82 ARG A CA 1
ATOM 633 C C . ARG A 1 82 ? -8.258 1.964 -1.724 1.00 96.19 82 ARG A C 1
ATOM 635 O O . ARG A 1 82 ? -8.119 2.119 -2.935 1.00 96.19 82 ARG A O 1
ATOM 642 N N . ALA A 1 83 ? -8.733 0.843 -1.178 1.00 95.12 83 ALA A N 1
ATOM 643 C CA . ALA A 1 83 ? -9.032 -0.374 -1.945 1.00 95.12 83 ALA A CA 1
ATOM 644 C C . ALA A 1 83 ? -9.879 -0.159 -3.220 1.00 95.12 83 ALA A C 1
ATOM 646 O O . ALA A 1 83 ? -9.483 -0.643 -4.278 1.00 95.12 83 ALA A O 1
ATOM 647 N N . PRO A 1 84 ? -11.003 0.587 -3.196 1.00 95.81 84 PRO A N 1
ATOM 648 C CA . PRO A 1 84 ? -11.827 0.795 -4.384 1.00 95.81 84 PRO A CA 1
ATOM 649 C C . PRO A 1 84 ? -11.316 1.923 -5.292 1.00 95.81 84 PRO A C 1
ATOM 651 O O . PRO A 1 84 ? -11.922 2.172 -6.334 1.00 95.81 84 PRO A O 1
ATOM 654 N N . ILE A 1 85 ? -10.256 2.639 -4.911 1.00 96.44 85 ILE A N 1
ATOM 655 C CA . ILE A 1 85 ? -9.763 3.808 -5.645 1.00 96.44 85 ILE A CA 1
ATOM 656 C C . ILE A 1 85 ? -8.470 3.484 -6.381 1.00 96.44 85 ILE A C 1
ATOM 658 O O . ILE A 1 85 ? -8.378 3.795 -7.559 1.00 96.44 85 ILE A O 1
ATOM 662 N N . LEU A 1 86 ? -7.484 2.869 -5.725 1.00 97.62 86 LEU A N 1
ATOM 663 C CA . LEU A 1 86 ? -6.166 2.649 -6.320 1.00 97.62 86 LEU A CA 1
ATOM 664 C C . LEU A 1 86 ? -6.231 1.598 -7.440 1.00 97.62 86 LEU A C 1
ATOM 666 O O . LEU A 1 86 ? -6.604 0.451 -7.202 1.00 97.62 86 LEU A O 1
ATOM 670 N N . ARG A 1 87 ? -5.854 1.992 -8.659 1.00 96.06 87 ARG A N 1
ATOM 671 C CA . ARG A 1 87 ? -5.894 1.166 -9.877 1.00 96.06 87 ARG A CA 1
ATOM 672 C C . ARG A 1 87 ? -4.526 0.893 -10.480 1.00 96.06 87 ARG A C 1
ATOM 674 O O . ARG A 1 87 ? -4.366 -0.121 -11.153 1.00 96.06 87 ARG A O 1
ATOM 681 N N . ASP A 1 88 ? -3.556 1.781 -10.270 1.00 96.44 88 ASP A N 1
ATOM 682 C CA . ASP A 1 88 ? -2.256 1.650 -10.926 1.00 96.44 88 ASP A CA 1
ATOM 683 C C . ASP A 1 88 ? -1.098 2.305 -10.156 1.00 96.44 88 ASP A C 1
ATOM 685 O O . ASP A 1 88 ? -1.307 3.123 -9.254 1.00 96.44 88 ASP A O 1
ATOM 689 N N . ILE A 1 89 ? 0.136 1.960 -10.537 1.00 96.88 89 ILE A N 1
ATOM 690 C CA . ILE A 1 89 ? 1.372 2.577 -10.039 1.00 96.88 89 ILE A CA 1
ATOM 691 C C . ILE A 1 89 ? 2.160 3.133 -11.226 1.00 96.88 89 ILE A C 1
ATOM 693 O O . ILE A 1 89 ? 2.449 2.431 -12.192 1.00 96.88 89 ILE A O 1
ATOM 697 N N . ASN A 1 90 ? 2.540 4.406 -11.152 1.00 95.31 90 ASN A N 1
ATOM 698 C CA . ASN A 1 90 ? 3.208 5.121 -12.234 1.00 95.31 90 ASN A CA 1
ATOM 699 C C . ASN A 1 90 ? 4.379 5.987 -11.718 1.00 95.31 90 ASN A C 1
ATOM 701 O O . ASN A 1 90 ? 4.647 6.080 -10.517 1.00 95.31 90 ASN A O 1
ATOM 705 N N . GLY A 1 91 ? 5.095 6.622 -12.644 1.00 93.06 91 GLY A N 1
ATOM 706 C CA . GLY A 1 91 ? 6.303 7.408 -12.406 1.00 93.06 91 GLY A CA 1
ATOM 707 C C . GLY A 1 91 ? 7.523 6.818 -13.113 1.00 93.06 91 GLY A C 1
ATOM 708 O O . GLY A 1 91 ? 7.399 5.929 -13.958 1.00 93.06 91 GLY A O 1
ATOM 709 N N . THR A 1 92 ? 8.707 7.323 -12.766 1.00 91.75 92 THR A N 1
ATOM 710 C CA . THR A 1 92 ? 9.983 6.792 -13.269 1.00 91.75 92 THR A CA 1
ATOM 711 C C . THR A 1 92 ? 10.297 5.427 -12.637 1.00 91.75 92 THR A C 1
ATOM 713 O O . THR A 1 92 ? 9.414 4.735 -12.133 1.00 91.75 92 THR A O 1
ATOM 716 N N . GLU A 1 93 ? 11.567 5.019 -12.602 1.00 92.62 93 GLU A N 1
ATOM 717 C CA . GLU A 1 93 ? 12.009 3.805 -11.914 1.00 92.62 93 GLU A CA 1
ATOM 718 C C . GLU A 1 93 ? 11.507 3.742 -10.466 1.00 92.62 93 GLU A C 1
ATOM 720 O O . GLU A 1 93 ? 11.173 2.668 -9.976 1.00 92.62 93 GLU A O 1
ATOM 725 N N . GLY A 1 94 ? 11.374 4.895 -9.797 1.00 94.44 94 GLY A N 1
ATOM 726 C CA . GLY A 1 94 ? 10.900 4.994 -8.416 1.00 94.44 94 GLY A CA 1
ATOM 727 C C . GLY A 1 94 ? 9.544 4.328 -8.150 1.00 94.44 94 GLY A C 1
ATOM 728 O O . GLY A 1 94 ? 9.254 4.013 -6.995 1.00 94.44 94 GLY A O 1
ATOM 729 N N . LYS A 1 95 ? 8.741 4.042 -9.181 1.00 95.50 95 LYS A N 1
ATOM 730 C CA . LYS A 1 95 ? 7.507 3.254 -9.062 1.00 95.50 95 LYS A CA 1
ATOM 731 C C . LYS A 1 95 ? 7.736 1.856 -8.465 1.00 95.50 95 LYS A C 1
ATOM 733 O O . LYS A 1 95 ? 6.891 1.371 -7.719 1.00 95.50 95 LYS A O 1
ATOM 738 N N . PHE A 1 96 ? 8.892 1.234 -8.698 1.00 96.50 96 PHE A N 1
ATOM 739 C CA . PHE A 1 96 ? 9.198 -0.092 -8.145 1.00 96.50 96 PHE A CA 1
ATOM 740 C C . PHE A 1 96 ? 9.633 -0.039 -6.676 1.00 96.50 96 PHE A C 1
ATOM 742 O O . PHE A 1 96 ? 9.319 -0.945 -5.910 1.00 96.50 96 PHE A O 1
ATOM 749 N N . LEU A 1 97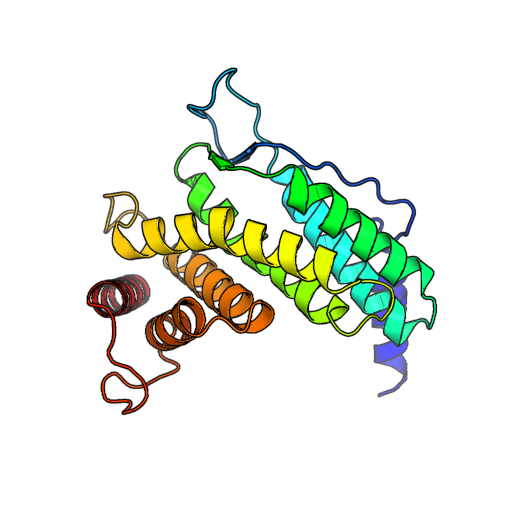 ? 10.230 1.073 -6.225 1.00 96.62 97 LEU A N 1
ATOM 750 C CA . LEU A 1 97 ? 10.355 1.338 -4.786 1.00 96.62 97 LEU A CA 1
ATOM 751 C C . LEU A 1 97 ? 8.996 1.606 -4.142 1.00 96.62 97 LEU A C 1
ATOM 753 O O . LEU A 1 97 ? 8.782 1.231 -2.994 1.00 96.62 97 LEU A O 1
ATOM 757 N N . ALA A 1 98 ? 8.095 2.299 -4.845 1.00 97.38 98 ALA A N 1
ATOM 758 C CA . ALA A 1 98 ? 6.747 2.535 -4.339 1.00 97.38 98 ALA A CA 1
ATOM 759 C C . ALA A 1 98 ? 5.970 1.228 -4.176 1.00 97.38 98 ALA A C 1
ATOM 761 O O . ALA A 1 98 ? 5.298 1.031 -3.168 1.00 97.38 98 ALA A O 1
ATOM 762 N N . THR A 1 99 ? 6.120 0.334 -5.148 1.00 97.56 99 THR A N 1
ATOM 763 C CA . THR A 1 99 ? 5.490 -0.979 -5.142 1.00 97.56 99 THR A CA 1
ATOM 764 C C . THR A 1 99 ? 5.945 -1.797 -3.932 1.00 97.56 99 THR A C 1
ATOM 766 O O . THR A 1 99 ? 5.121 -2.109 -3.074 1.00 97.56 99 THR A O 1
ATOM 769 N N . GLY A 1 100 ? 7.249 -2.055 -3.797 1.00 98.00 100 GLY A N 1
ATOM 770 C CA . GLY A 1 100 ? 7.760 -2.884 -2.705 1.00 98.00 100 GLY A CA 1
ATOM 771 C C . GLY A 1 100 ? 7.555 -2.272 -1.316 1.00 98.00 100 GLY A C 1
ATOM 772 O O . GLY A 1 100 ? 7.061 -2.923 -0.400 1.00 98.00 100 GLY A O 1
ATOM 773 N N . LEU A 1 101 ? 7.883 -0.989 -1.127 1.00 98.19 101 LEU A N 1
ATOM 774 C CA . LEU A 1 101 ? 7.821 -0.382 0.208 1.00 98.19 101 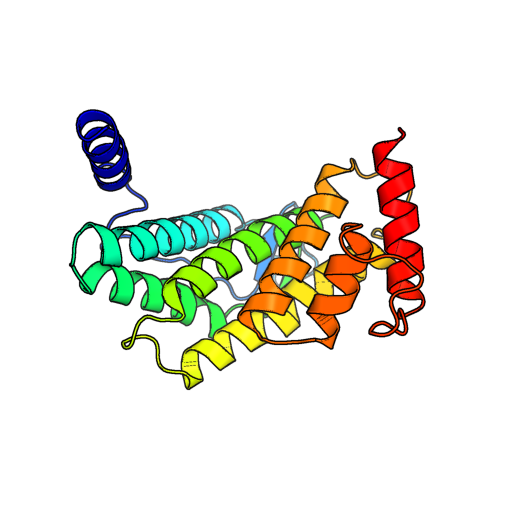LEU A CA 1
ATOM 775 C C . LEU A 1 101 ? 6.387 -0.171 0.691 1.00 98.19 101 LEU A C 1
ATOM 777 O O . LEU A 1 101 ? 6.083 -0.461 1.847 1.00 98.19 101 LEU A O 1
ATOM 781 N N . TYR A 1 102 ? 5.514 0.365 -0.161 1.00 98.00 102 TYR A N 1
ATOM 782 C CA . TYR A 1 102 ? 4.178 0.754 0.284 1.00 98.00 102 TYR A CA 1
ATOM 783 C C . TYR A 1 102 ? 3.215 -0.426 0.250 1.00 98.00 102 TYR A C 1
ATOM 785 O O . TYR A 1 102 ? 2.383 -0.517 1.146 1.00 98.00 102 TYR A O 1
ATOM 793 N N . GLY A 1 103 ? 3.378 -1.362 -0.695 1.00 98.00 103 GLY A N 1
ATOM 794 C CA . GLY A 1 103 ? 2.655 -2.634 -0.677 1.00 98.00 103 GLY A CA 1
ATOM 795 C C . GLY A 1 103 ? 2.906 -3.384 0.630 1.00 98.00 103 GLY A C 1
ATOM 796 O O . GLY A 1 103 ? 1.959 -3.726 1.330 1.00 98.00 103 GLY A O 1
ATOM 797 N N . TYR A 1 104 ? 4.176 -3.504 1.033 1.00 98.31 104 TYR A N 1
ATOM 798 C CA . TYR A 1 104 ? 4.558 -4.080 2.325 1.00 98.31 104 TYR A CA 1
ATOM 799 C C . TYR A 1 104 ? 3.957 -3.329 3.525 1.00 98.31 104 TYR A C 1
ATOM 801 O O . TYR A 1 104 ? 3.452 -3.940 4.463 1.00 98.31 104 TYR A O 1
ATOM 809 N N . GLN A 1 105 ? 4.001 -1.993 3.536 1.00 98.25 105 GLN A N 1
ATOM 810 C CA . GLN A 1 105 ? 3.456 -1.208 4.652 1.00 98.25 105 GLN A CA 1
ATOM 811 C C . GLN A 1 105 ? 1.934 -1.340 4.785 1.00 98.25 105 GLN A C 1
ATOM 813 O O . GLN A 1 105 ? 1.435 -1.477 5.902 1.00 98.25 105 GLN A O 1
ATOM 818 N N . PHE A 1 106 ? 1.208 -1.293 3.666 1.00 98.44 106 PHE A N 1
ATOM 819 C CA . PHE A 1 106 ? -0.241 -1.471 3.645 1.00 98.44 106 PHE A CA 1
ATOM 820 C C . PHE A 1 106 ? -0.643 -2.876 4.080 1.00 98.44 106 PHE A C 1
ATOM 822 O O . PHE A 1 106 ? -1.555 -3.013 4.892 1.00 98.44 106 PHE A O 1
ATOM 829 N N . ASP A 1 107 ? 0.061 -3.894 3.589 1.00 98.12 107 ASP A N 1
ATOM 830 C CA . ASP A 1 107 ? -0.208 -5.281 3.947 1.00 98.12 107 ASP A CA 1
ATOM 831 C C . ASP A 1 107 ? 0.025 -5.547 5.440 1.00 98.12 107 ASP A C 1
ATOM 833 O O . ASP A 1 107 ? -0.849 -6.080 6.109 1.00 98.12 107 ASP A O 1
ATOM 837 N N . ASN A 1 108 ? 1.118 -5.047 6.026 1.00 97.69 108 ASN A N 1
ATOM 838 C CA . ASN A 1 108 ? 1.338 -5.186 7.471 1.00 97.69 108 ASN A CA 1
ATOM 839 C C . ASN A 1 108 ? 0.220 -4.548 8.310 1.00 97.69 108 ASN A C 1
ATOM 841 O O . ASN A 1 108 ? -0.166 -5.089 9.346 1.00 97.69 108 ASN A O 1
ATOM 845 N N . ALA A 1 109 ? -0.291 -3.384 7.892 1.00 97.88 109 ALA A N 1
ATOM 846 C CA . ALA A 1 109 ? -1.426 -2.758 8.565 1.00 97.88 109 ALA A CA 1
ATOM 847 C C . ALA A 1 109 ? -2.688 -3.626 8.441 1.00 97.88 109 ALA A C 1
ATOM 849 O O . ALA A 1 109 ? -3.411 -3.799 9.421 1.00 97.88 109 ALA A O 1
ATOM 850 N N . ALA A 1 110 ? -2.923 -4.195 7.257 1.00 98.06 110 ALA A N 1
ATOM 851 C CA . ALA A 1 110 ? -4.026 -5.107 7.000 1.00 98.06 110 ALA A CA 1
ATOM 852 C C . ALA A 1 110 ? -3.918 -6.395 7.832 1.00 98.06 110 ALA A C 1
ATOM 854 O O . ALA A 1 110 ? -4.875 -6.772 8.501 1.00 98.06 110 ALA A O 1
ATOM 855 N N . GLU A 1 111 ? -2.753 -7.031 7.883 1.00 96.81 111 GLU A N 1
ATOM 856 C CA . GLU A 1 111 ? -2.535 -8.260 8.646 1.00 96.81 111 GLU A CA 1
ATOM 857 C C . GLU A 1 111 ? -2.802 -8.050 10.142 1.00 96.81 111 GLU A C 1
ATOM 859 O O . GLU A 1 111 ? -3.547 -8.819 10.753 1.00 96.81 111 GLU A O 1
ATOM 864 N N . LEU A 1 112 ? -2.293 -6.954 10.723 1.00 96.50 112 LEU A N 1
ATOM 865 C CA . LEU A 1 112 ? -2.565 -6.584 12.120 1.00 96.50 112 LEU A CA 1
ATOM 866 C C . LEU A 1 112 ? -4.063 -6.385 12.396 1.00 96.50 112 LEU A C 1
ATOM 868 O O . LEU A 1 112 ? -4.546 -6.698 13.486 1.00 96.50 112 LEU A O 1
ATOM 872 N N . LEU A 1 113 ? -4.794 -5.852 11.417 1.00 97.06 113 LEU A N 1
ATOM 873 C CA . LEU A 1 113 ? -6.212 -5.525 11.526 1.00 97.06 113 LEU A CA 1
ATOM 874 C C . LEU A 1 113 ? -7.131 -6.680 11.094 1.00 97.06 113 LEU A C 1
ATOM 876 O O . LEU A 1 113 ? -8.333 -6.627 11.338 1.00 97.06 113 LEU A O 1
ATOM 880 N N . SER A 1 114 ? -6.598 -7.739 10.482 1.00 96.06 114 SER A N 1
ATOM 881 C CA . SER A 1 114 ? -7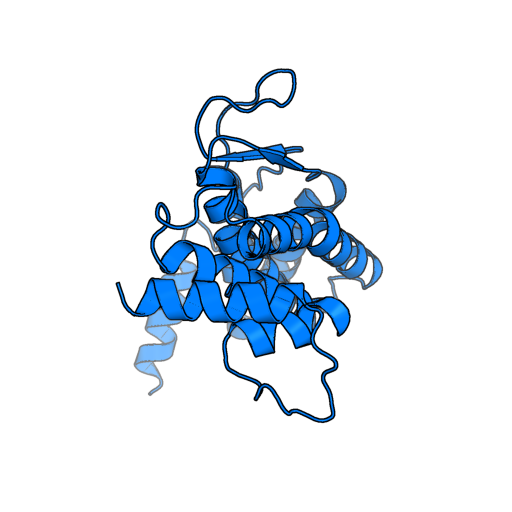.360 -8.839 9.866 1.00 96.06 114 SER A CA 1
ATOM 882 C C . SER A 1 114 ? -8.286 -9.573 10.847 1.00 96.06 114 SER A C 1
ATOM 884 O O . SER A 1 114 ? -9.358 -10.063 10.467 1.00 96.06 114 SER A O 1
ATOM 886 N N . VAL A 1 115 ? -7.882 -9.609 12.121 1.00 94.44 115 VAL A N 1
ATOM 887 C CA . VAL A 1 115 ? -8.606 -10.215 13.246 1.00 94.44 115 VAL A CA 1
ATOM 888 C C . VAL A 1 115 ? -9.642 -9.278 13.872 1.00 94.44 115 VAL A C 1
ATOM 890 O O . VAL A 1 115 ? -10.399 -9.704 14.745 1.00 94.44 115 VAL A O 1
ATOM 893 N N . TYR A 1 116 ? -9.688 -8.007 13.460 1.00 97.50 116 TYR A N 1
ATOM 894 C CA . TYR A 1 116 ? -10.642 -7.038 13.983 1.00 97.50 116 TYR A CA 1
ATOM 895 C C . TYR A 1 116 ? -12.064 -7.350 13.495 1.00 97.50 116 TYR A C 1
ATOM 897 O O . TYR A 1 116 ? -12.315 -7.295 12.290 1.00 97.50 116 TYR A O 1
ATOM 905 N N . PRO A 1 117 ? -13.038 -7.605 14.393 1.00 96.25 117 PRO A N 1
ATOM 906 C CA . PRO A 1 117 ? -14.399 -7.953 13.979 1.00 96.25 117 PRO A CA 1
ATOM 907 C C . PRO A 1 117 ? -15.118 -6.859 13.176 1.00 96.25 117 PRO A C 1
ATOM 909 O O . PRO A 1 117 ? -16.029 -7.170 12.412 1.00 96.25 117 PRO A O 1
ATOM 912 N N . GLY A 1 118 ? -14.722 -5.589 13.341 1.00 97.12 118 GLY A N 1
ATOM 913 C CA . GLY A 1 118 ? -15.297 -4.463 12.601 1.00 97.12 118 GLY A CA 1
ATOM 914 C C . GLY A 1 118 ? -14.854 -4.389 11.137 1.00 97.12 118 GLY A C 1
ATOM 915 O O . GLY A 1 118 ? -15.515 -3.730 10.334 1.00 97.12 118 GLY A O 1
ATOM 916 N N . TRP A 1 119 ? -13.785 -5.095 10.745 1.00 98.25 119 TRP A N 1
ATOM 917 C CA . TRP A 1 119 ? -13.377 -5.175 9.346 1.00 98.25 119 TRP A CA 1
ATOM 918 C C . TRP A 1 119 ? -13.995 -6.394 8.670 1.00 98.25 119 TRP A C 1
ATOM 920 O O . TRP A 1 119 ? -13.456 -7.500 8.708 1.00 98.25 119 TRP A O 1
ATOM 930 N N . ILE A 1 120 ? -15.156 -6.203 8.049 1.00 97.38 120 ILE A N 1
ATOM 931 C CA . ILE A 1 120 ? -15.894 -7.306 7.426 1.00 97.38 120 ILE A CA 1
ATOM 932 C C . ILE A 1 120 ? -15.092 -7.983 6.306 1.00 97.38 120 ILE A C 1
ATOM 934 O O . ILE A 1 120 ? -14.351 -7.337 5.562 1.00 97.38 120 ILE A O 1
ATOM 938 N N . LYS A 1 121 ? -15.306 -9.292 6.127 1.00 95.62 121 LYS A N 1
ATOM 939 C CA . LYS A 1 121 ? -14.558 -10.098 5.149 1.00 95.62 121 LYS A CA 1
ATOM 940 C C . LYS A 1 121 ? -14.672 -9.604 3.709 1.00 95.62 121 LYS A C 1
ATOM 942 O O . LYS A 1 121 ? -13.682 -9.659 2.996 1.00 95.62 121 LYS A O 1
ATOM 947 N N . ALA A 1 122 ? -15.818 -9.061 3.300 1.00 97.00 122 ALA A N 1
ATOM 948 C CA . ALA A 1 122 ? -15.970 -8.482 1.963 1.00 97.00 122 ALA A CA 1
ATOM 949 C C . ALA A 1 122 ? -14.975 -7.333 1.707 1.00 97.00 122 ALA A C 1
ATOM 951 O O . ALA A 1 122 ? -14.354 -7.280 0.651 1.00 97.00 122 ALA A O 1
ATOM 952 N N . ASN A 1 123 ? -14.763 -6.460 2.694 1.00 97.94 123 ASN A N 1
ATOM 953 C CA . ASN A 1 123 ? -13.830 -5.342 2.565 1.00 97.94 123 ASN A CA 1
ATOM 954 C C . ASN A 1 123 ? -12.370 -5.807 2.644 1.00 97.94 123 ASN A C 1
ATOM 956 O O . ASN A 1 123 ? -11.528 -5.268 1.931 1.00 97.94 123 ASN A O 1
ATOM 960 N N . GLN A 1 124 ? -12.079 -6.830 3.460 1.00 97.62 124 GLN A N 1
ATOM 961 C CA . GLN A 1 124 ? -10.761 -7.477 3.468 1.00 97.62 124 GLN A CA 1
ATOM 962 C C . GLN A 1 124 ? -10.427 -8.055 2.087 1.00 97.62 124 GLN A C 1
ATOM 964 O O . GLN A 1 124 ? -9.333 -7.825 1.589 1.00 97.62 124 GLN A O 1
ATOM 969 N N . ILE A 1 125 ? -11.386 -8.732 1.443 1.00 96.62 125 ILE A N 1
ATOM 970 C CA . ILE A 1 125 ? -11.226 -9.280 0.088 1.00 96.62 125 ILE A CA 1
ATOM 971 C C . ILE A 1 125 ? -10.978 -8.158 -0.925 1.00 96.62 125 ILE A C 1
ATOM 973 O O . ILE A 1 125 ? -10.019 -8.227 -1.677 1.00 96.62 125 ILE A O 1
ATOM 977 N N . MET A 1 126 ? -11.759 -7.073 -0.898 1.00 97.62 126 MET A N 1
ATOM 978 C CA . MET A 1 126 ? -11.520 -5.937 -1.800 1.00 97.62 126 MET A CA 1
ATOM 979 C C . MET A 1 126 ? -10.127 -5.314 -1.622 1.00 97.62 126 MET A C 1
ATOM 981 O O . MET A 1 126 ? -9.513 -4.867 -2.590 1.00 97.62 126 MET A O 1
ATOM 985 N N . PHE A 1 127 ? -9.628 -5.258 -0.385 1.00 98.31 127 PHE A N 1
ATOM 986 C CA . PHE A 1 127 ? -8.280 -4.770 -0.106 1.00 98.31 127 PHE A CA 1
ATOM 987 C C . PHE A 1 127 ? -7.204 -5.750 -0.595 1.00 98.31 127 PHE A C 1
ATOM 989 O O . PHE A 1 127 ? -6.242 -5.329 -1.235 1.00 98.31 127 PHE A O 1
ATOM 996 N N . ALA A 1 128 ? -7.401 -7.046 -0.348 1.00 97.12 128 ALA A N 1
ATOM 997 C CA . ALA A 1 128 ? -6.560 -8.136 -0.836 1.00 97.12 128 ALA A CA 1
ATOM 998 C C . ALA A 1 128 ? -6.446 -8.142 -2.369 1.00 97.12 128 ALA A C 1
ATOM 1000 O O . ALA A 1 128 ? -5.342 -8.258 -2.906 1.00 97.12 128 ALA A O 1
ATOM 1001 N N . ASP A 1 129 ? -7.566 -7.957 -3.069 1.00 96.69 129 ASP A N 1
ATOM 1002 C CA . ASP A 1 129 ? -7.622 -7.876 -4.529 1.00 96.69 129 ASP A CA 1
ATOM 1003 C C . ASP A 1 129 ? -6.809 -6.682 -5.039 1.00 96.69 129 ASP A C 1
ATOM 1005 O O . ASP A 1 129 ? -5.973 -6.835 -5.925 1.00 96.69 129 ASP A O 1
ATOM 1009 N N . MET A 1 130 ? -6.945 -5.509 -4.411 1.00 98.06 130 MET A N 1
ATOM 1010 C CA . MET A 1 130 ? -6.125 -4.339 -4.743 1.00 98.06 130 MET A CA 1
ATOM 1011 C C . MET A 1 130 ? -4.624 -4.604 -4.533 1.00 98.06 130 MET A C 1
ATOM 1013 O O . MET A 1 130 ? -3.812 -4.252 -5.393 1.00 98.06 130 MET A O 1
ATOM 1017 N N . LEU A 1 131 ? -4.234 -5.262 -3.435 1.00 98.19 131 LEU A N 1
ATOM 1018 C CA . LEU A 1 131 ? -2.840 -5.657 -3.210 1.00 98.19 131 LEU A CA 1
ATOM 1019 C C . LEU A 1 131 ? -2.322 -6.593 -4.312 1.00 98.19 131 LEU A C 1
ATOM 1021 O O . LEU A 1 131 ? -1.198 -6.412 -4.778 1.00 98.19 131 LEU A O 1
ATOM 1025 N N . ASN A 1 132 ? -3.129 -7.553 -4.766 1.00 95.94 132 ASN A N 1
ATOM 1026 C CA . ASN A 1 132 ? -2.750 -8.463 -5.849 1.00 95.94 132 ASN A CA 1
ATOM 1027 C C . ASN A 1 132 ? -2.626 -7.732 -7.195 1.00 95.94 132 ASN A C 1
ATOM 1029 O O . ASN A 1 132 ? -1.574 -7.764 -7.842 1.00 95.94 132 ASN A O 1
ATOM 1033 N N . ASP A 1 133 ? -3.695 -7.054 -7.600 1.00 96.12 133 ASP A N 1
ATOM 1034 C CA . ASP A 1 133 ? -3.869 -6.516 -8.952 1.00 96.12 133 ASP A CA 1
ATOM 1035 C C . ASP A 1 133 ? -2.982 -5.295 -9.222 1.00 96.12 133 ASP A C 1
ATOM 1037 O O . ASP A 1 133 ? -2.607 -5.007 -10.369 1.00 96.12 133 ASP A O 1
ATOM 1041 N N . VAL A 1 134 ? -2.629 -4.575 -8.155 1.00 97.56 134 VAL A N 1
ATOM 1042 C CA . VAL A 1 134 ? -1.780 -3.389 -8.218 1.00 97.56 134 VAL A CA 1
ATOM 1043 C C . VAL A 1 134 ? -0.370 -3.729 -7.751 1.00 97.56 134 VAL A C 1
ATOM 1045 O O . VAL A 1 134 ? 0.560 -3.703 -8.556 1.00 97.56 134 VAL A O 1
ATOM 1048 N N . PHE A 1 135 ? -0.180 -4.068 -6.475 1.00 98.12 135 PHE A N 1
ATOM 1049 C CA . PHE A 1 135 ? 1.162 -4.193 -5.907 1.00 98.12 135 PHE A CA 1
ATOM 1050 C C . PHE A 1 135 ? 1.874 -5.477 -6.342 1.00 98.12 135 PHE A C 1
ATOM 1052 O O . PHE A 1 135 ? 2.977 -5.402 -6.880 1.00 98.12 135 PHE A O 1
ATOM 1059 N N . ALA A 1 136 ? 1.272 -6.656 -6.160 1.00 95.56 136 ALA A N 1
ATOM 1060 C CA . ALA A 1 136 ? 1.923 -7.921 -6.506 1.00 95.56 136 ALA A CA 1
ATOM 1061 C C . ALA A 1 136 ? 2.280 -7.990 -7.998 1.00 95.56 136 ALA A C 1
ATOM 1063 O O . ALA A 1 136 ? 3.390 -8.400 -8.334 1.00 95.56 136 ALA A O 1
ATOM 1064 N N . LYS A 1 137 ? 1.400 -7.490 -8.877 1.00 95.12 137 LYS A N 1
ATOM 1065 C CA . LYS A 1 137 ? 1.666 -7.345 -10.317 1.00 95.12 137 LYS A CA 1
ATOM 1066 C C . LYS A 1 137 ? 2.991 -6.627 -10.601 1.00 95.12 137 LYS A C 1
ATOM 1068 O O . LYS A 1 137 ? 3.828 -7.155 -11.329 1.00 95.12 137 LYS A O 1
ATOM 1073 N N . TYR A 1 138 ? 3.198 -5.440 -10.027 1.00 96.69 138 TYR A N 1
ATOM 1074 C CA . TYR A 1 138 ? 4.423 -4.666 -10.258 1.00 96.69 138 TYR A CA 1
ATOM 1075 C C . TYR A 1 138 ? 5.642 -5.227 -9.521 1.00 96.69 138 TYR A C 1
ATOM 1077 O O . TYR A 1 138 ? 6.755 -5.084 -10.024 1.00 96.69 138 TYR A O 1
ATOM 1085 N N . ASN A 1 139 ? 5.450 -5.884 -8.370 1.00 95.81 139 ASN A N 1
ATOM 1086 C CA . ASN A 1 139 ? 6.543 -6.549 -7.665 1.00 95.81 139 ASN A CA 1
ATOM 1087 C C . ASN A 1 139 ? 7.102 -7.687 -8.530 1.00 95.81 139 ASN A C 1
ATOM 1089 O O . ASN A 1 139 ? 8.311 -7.773 -8.728 1.00 95.81 139 ASN A O 1
ATOM 1093 N N . PHE A 1 140 ? 6.228 -8.534 -9.088 1.00 92.00 140 PHE A N 1
ATOM 1094 C CA . PHE A 1 140 ? 6.644 -9.606 -9.993 1.00 92.00 140 PHE A CA 1
ATOM 1095 C C . PHE A 1 140 ? 7.296 -9.067 -11.265 1.00 92.00 140 PHE A C 1
ATOM 1097 O O . PHE A 1 140 ? 8.365 -9.549 -11.628 1.00 92.00 140 PHE A O 1
ATOM 1104 N N . ASP A 1 141 ? 6.706 -8.051 -11.905 1.00 92.25 141 ASP A N 1
ATOM 1105 C CA . ASP A 1 141 ? 7.290 -7.429 -13.101 1.00 92.25 141 ASP A CA 1
ATOM 1106 C C . ASP A 1 141 ? 8.706 -6.897 -12.829 1.00 92.25 141 ASP A C 1
ATOM 1108 O O . ASP A 1 141 ? 9.631 -7.161 -13.600 1.00 92.25 141 ASP A O 1
ATOM 1112 N N . PHE A 1 142 ? 8.909 -6.210 -11.699 1.00 93.69 142 PHE A N 1
ATOM 1113 C CA . PHE A 1 142 ? 10.233 -5.735 -11.308 1.00 93.69 142 PHE A CA 1
ATOM 1114 C C . PHE A 1 142 ? 11.210 -6.880 -11.091 1.00 93.69 142 PHE A C 1
ATOM 1116 O O . PHE A 1 142 ? 12.305 -6.862 -11.633 1.00 93.69 142 PHE A O 1
ATOM 1123 N N . LEU A 1 143 ? 10.831 -7.876 -10.302 1.00 89.06 143 LEU A N 1
ATOM 1124 C CA . LEU A 1 143 ? 11.736 -8.956 -9.944 1.00 89.06 143 LEU A CA 1
ATOM 1125 C C . LEU A 1 143 ? 12.107 -9.804 -11.176 1.00 89.06 143 LEU A C 1
ATOM 1127 O O . LEU A 1 143 ? 13.254 -10.233 -11.312 1.00 89.06 143 LEU A O 1
ATOM 1131 N N . GLN A 1 144 ? 11.160 -10.022 -12.092 1.00 85.62 144 GLN A N 1
ATOM 1132 C CA . GLN A 1 144 ? 11.368 -10.810 -13.306 1.00 85.62 144 GLN A CA 1
ATOM 1133 C C . GLN A 1 144 ? 12.177 -10.048 -14.358 1.00 85.62 144 GLN A C 1
ATOM 1135 O O . GLN A 1 144 ? 13.145 -10.577 -14.905 1.00 85.62 144 GLN A O 1
ATOM 1140 N N . ASN A 1 145 ? 11.762 -8.820 -14.669 1.00 88.06 145 ASN A N 1
ATOM 1141 C CA . ASN A 1 145 ? 12.292 -8.071 -15.807 1.00 88.06 145 ASN A CA 1
ATOM 1142 C C . ASN A 1 145 ? 13.358 -7.059 -15.393 1.00 88.06 145 ASN A C 1
ATOM 1144 O O . ASN A 1 145 ? 14.082 -6.546 -16.244 1.00 88.06 145 ASN A O 1
ATOM 1148 N N . HIS A 1 146 ? 13.444 -6.740 -14.101 1.00 89.00 146 HIS A N 1
ATOM 1149 C CA . HIS A 1 146 ? 14.370 -5.774 -13.515 1.00 89.00 146 HIS A CA 1
ATOM 1150 C C . HIS A 1 146 ? 14.319 -4.421 -14.236 1.00 89.00 146 HIS A C 1
ATOM 1152 O O . HIS A 1 146 ? 15.337 -3.774 -14.489 1.00 89.00 146 HIS A O 1
ATOM 1158 N N . ASN A 1 147 ? 13.104 -4.044 -14.666 1.00 92.19 147 ASN A N 1
ATOM 1159 C CA . ASN A 1 147 ? 12.821 -2.900 -15.536 1.00 92.19 147 ASN A CA 1
ATOM 1160 C C . ASN A 1 147 ? 13.750 -2.813 -16.769 1.00 92.19 147 ASN A C 1
ATOM 1162 O O . ASN A 1 147 ? 14.103 -1.722 -17.221 1.00 92.19 147 ASN A O 1
ATOM 1166 N N . 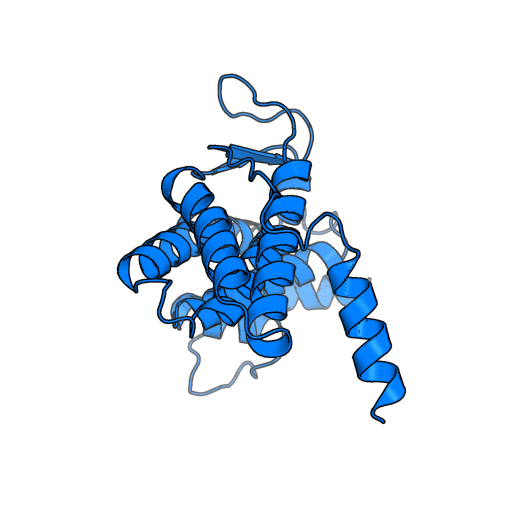TYR A 1 148 ? 14.189 -3.965 -17.281 1.00 91.38 148 TYR A N 1
ATOM 1167 C CA . TYR A 1 148 ? 15.144 -4.120 -18.378 1.00 91.38 148 TYR A CA 1
ATOM 1168 C C . TYR A 1 148 ? 16.522 -3.479 -18.113 1.00 91.38 148 TYR A C 1
ATOM 1170 O O . TYR A 1 148 ? 17.228 -3.102 -19.051 1.00 91.38 148 TYR A O 1
ATOM 1178 N N . LYS A 1 149 ? 16.918 -3.342 -16.837 1.00 89.25 149 LYS A N 1
ATOM 1179 C CA . LYS A 1 149 ? 18.173 -2.707 -16.391 1.00 89.25 149 LYS A CA 1
ATOM 1180 C C . LYS A 1 149 ? 18.896 -3.536 -15.304 1.00 89.25 149 LYS A C 1
ATOM 1182 O O . LYS A 1 149 ? 19.045 -3.043 -14.189 1.00 89.25 149 LYS A O 1
ATOM 1187 N N . PRO A 1 150 ? 19.388 -4.756 -15.605 1.00 82.06 150 PRO A N 1
ATOM 1188 C CA . PRO A 1 150 ? 19.883 -5.734 -14.616 1.00 82.06 150 PRO A CA 1
ATOM 1189 C C . PRO A 1 150 ? 20.985 -5.238 -13.660 1.00 82.06 150 PRO A C 1
ATOM 1191 O O . PRO A 1 150 ? 21.032 -5.684 -12.527 1.00 82.06 150 PRO A O 1
ATOM 1194 N N . ASN A 1 151 ? 21.837 -4.294 -14.079 1.00 84.69 151 ASN A N 1
ATOM 1195 C CA . ASN A 1 151 ? 22.982 -3.817 -13.282 1.00 84.69 151 ASN A CA 1
ATOM 1196 C C . ASN A 1 151 ? 22.798 -2.366 -12.797 1.00 84.69 151 ASN A C 1
ATOM 1198 O O . ASN A 1 151 ? 23.760 -1.602 -12.722 1.00 84.69 151 ASN A O 1
ATOM 1202 N N . PHE A 1 152 ? 21.551 -1.933 -12.593 1.00 87.06 152 PHE A N 1
ATOM 1203 C CA . PHE A 1 152 ? 21.226 -0.542 -12.250 1.00 87.06 152 PHE A CA 1
ATOM 1204 C C . PHE A 1 152 ? 20.735 -0.365 -10.811 1.00 87.06 152 PHE A C 1
ATOM 1206 O O . PHE A 1 152 ? 20.901 0.715 -10.241 1.00 87.06 152 PHE A O 1
ATOM 1213 N N . TYR A 1 153 ? 20.100 -1.383 -10.232 1.00 88.00 153 TYR A N 1
ATOM 1214 C CA . TYR A 1 153 ? 19.418 -1.264 -8.949 1.00 88.00 153 TYR A CA 1
ATOM 1215 C C . TYR A 1 153 ? 20.256 -1.834 -7.808 1.00 88.00 153 TYR A C 1
ATOM 1217 O O . TYR A 1 153 ? 20.923 -2.851 -7.948 1.00 88.00 153 TYR A O 1
ATOM 1225 N N . TYR A 1 154 ? 20.202 -1.163 -6.659 1.00 89.56 154 TYR A N 1
ATOM 1226 C CA . TYR A 1 154 ? 20.773 -1.675 -5.417 1.00 89.56 154 TYR A CA 1
ATOM 1227 C C . TYR A 1 154 ? 19.860 -2.750 -4.817 1.00 89.56 154 TYR A C 1
ATOM 1229 O O . TYR A 1 154 ? 18.636 -2.635 -4.915 1.00 89.56 154 TYR A O 1
ATOM 1237 N N . ALA A 1 155 ? 20.437 -3.705 -4.083 1.00 86.69 155 ALA A N 1
ATOM 1238 C CA . ALA A 1 155 ? 19.729 -4.850 -3.494 1.00 86.69 155 ALA A CA 1
ATOM 1239 C C . ALA A 1 155 ? 18.490 -4.491 -2.647 1.00 86.69 155 ALA A C 1
ATOM 1241 O O . ALA A 1 155 ? 17.571 -5.295 -2.490 1.00 86.69 155 ALA A O 1
ATOM 1242 N N . ASN A 1 156 ? 18.414 -3.269 -2.103 1.00 91.50 156 ASN A N 1
ATOM 1243 C CA . ASN A 1 156 ? 17.242 -2.816 -1.352 1.00 91.50 156 ASN A CA 1
ATOM 1244 C C . ASN A 1 156 ? 15.964 -2.714 -2.210 1.00 91.50 156 ASN A C 1
ATOM 1246 O O . ASN A 1 156 ? 14.872 -2.630 -1.647 1.00 91.50 156 ASN A O 1
ATOM 1250 N N . TRP A 1 157 ? 16.089 -2.649 -3.538 1.00 94.50 157 TRP A N 1
ATOM 1251 C CA . TRP A 1 157 ? 14.956 -2.633 -4.459 1.00 94.50 157 TRP A CA 1
ATOM 1252 C C . TRP A 1 157 ? 14.350 -4.028 -4.585 1.00 94.50 157 TRP A C 1
ATOM 1254 O O . TRP A 1 157 ? 13.152 -4.186 -4.363 1.00 94.50 157 TRP A O 1
ATOM 1264 N N . ASP A 1 158 ? 15.161 -5.048 -4.848 1.00 91.25 158 ASP A N 1
ATOM 1265 C CA . ASP A 1 158 ? 14.704 -6.437 -4.890 1.00 91.25 158 ASP A CA 1
ATOM 1266 C C . ASP A 1 158 ? 14.160 -6.870 -3.530 1.00 91.25 158 ASP A C 1
ATOM 1268 O O . ASP A 1 158 ? 13.044 -7.382 -3.442 1.00 91.25 158 ASP A O 1
ATOM 1272 N N . LEU A 1 159 ? 14.885 -6.560 -2.449 1.00 91.44 159 LEU A N 1
ATOM 1273 C CA . LEU A 1 159 ? 14.489 -6.947 -1.097 1.00 91.44 159 LEU A CA 1
ATOM 1274 C C . LEU A 1 159 ? 13.111 -6.396 -0.709 1.00 91.44 159 LEU A C 1
ATOM 1276 O O . LEU A 1 159 ? 12.305 -7.123 -0.131 1.00 91.44 159 LEU A O 1
ATOM 1280 N N . CYS A 1 160 ? 12.806 -5.133 -1.028 1.00 96.12 160 CYS A N 1
ATOM 1281 C CA . CYS A 1 160 ? 11.499 -4.575 -0.678 1.00 96.12 160 CYS A CA 1
ATOM 1282 C C . CYS A 1 160 ? 10.364 -5.154 -1.534 1.00 96.12 160 CYS A C 1
ATOM 1284 O O . CYS A 1 160 ? 9.260 -5.330 -1.021 1.00 96.12 160 CYS A O 1
ATOM 1286 N N . ASN A 1 161 ? 10.622 -5.503 -2.799 1.00 96.25 161 ASN A N 1
ATOM 1287 C CA . ASN A 1 161 ? 9.617 -6.131 -3.660 1.00 96.25 161 ASN A CA 1
ATOM 1288 C C . ASN A 1 161 ? 9.347 -7.587 -3.236 1.00 96.25 161 ASN A C 1
ATOM 1290 O O . ASN A 1 161 ? 8.190 -8.002 -3.169 1.00 96.25 161 ASN A O 1
ATOM 1294 N N . VAL A 1 162 ? 10.384 -8.341 -2.850 1.00 93.50 162 VAL A N 1
ATOM 1295 C CA . VAL A 1 162 ? 10.231 -9.685 -2.266 1.00 93.50 162 VAL A CA 1
ATOM 1296 C C . VAL A 1 162 ? 9.467 -9.617 -0.942 1.00 93.50 162 VAL A C 1
ATOM 1298 O O . VAL A 1 162 ? 8.491 -10.347 -0.767 1.00 93.50 162 VAL A O 1
ATOM 1301 N N . ALA A 1 163 ? 9.838 -8.700 -0.042 1.00 94.81 163 ALA A N 1
ATOM 1302 C CA . ALA A 1 163 ? 9.144 -8.515 1.233 1.00 94.81 163 ALA A CA 1
ATOM 1303 C C . ALA A 1 163 ? 7.660 -8.165 1.038 1.00 94.81 163 ALA A C 1
ATOM 1305 O O . ALA A 1 163 ? 6.802 -8.699 1.740 1.00 94.81 163 ALA A O 1
ATOM 1306 N N . SER A 1 164 ? 7.341 -7.316 0.056 1.00 97.88 164 SER A N 1
ATOM 1307 C CA . SER A 1 164 ? 5.953 -7.009 -0.292 1.00 97.88 164 SER A CA 1
ATOM 1308 C C . SER A 1 164 ? 5.193 -8.241 -0.774 1.00 97.88 164 SER A C 1
ATOM 1310 O O . SER A 1 164 ? 4.059 -8.430 -0.349 1.00 97.88 164 SER A O 1
ATOM 1312 N N . LEU A 1 165 ? 5.776 -9.073 -1.642 1.00 95.62 165 LEU A N 1
ATOM 1313 C CA . LEU A 1 165 ? 5.113 -10.293 -2.118 1.00 95.62 165 LEU A CA 1
ATOM 1314 C C . LEU A 1 165 ? 4.889 -11.304 -0.994 1.00 95.62 165 LEU A C 1
ATOM 1316 O O . LEU A 1 165 ? 3.835 -11.933 -0.955 1.00 95.62 165 LEU A O 1
ATOM 1320 N N . MET A 1 166 ? 5.844 -11.441 -0.072 1.00 93.19 166 MET A N 1
ATOM 1321 C CA . MET A 1 166 ? 5.694 -12.316 1.094 1.00 93.19 166 MET A CA 1
ATOM 1322 C C . MET A 1 166 ? 4.532 -11.881 1.982 1.00 93.19 166 MET A C 1
ATOM 1324 O O . MET A 1 166 ? 3.718 -12.715 2.375 1.00 93.19 166 MET A O 1
ATOM 1328 N N . ALA A 1 167 ? 4.451 -10.581 2.269 1.00 95.62 167 ALA A N 1
ATOM 1329 C CA . ALA A 1 167 ? 3.381 -10.000 3.067 1.00 95.62 167 ALA A CA 1
ATOM 1330 C C . ALA A 1 167 ? 2.016 -10.243 2.386 1.00 95.62 167 ALA A C 1
ATOM 1332 O O . ALA A 1 167 ? 1.181 -10.974 2.920 1.00 95.62 167 ALA A O 1
ATOM 1333 N N . ILE A 1 168 ? 1.880 -9.821 1.121 1.00 96.25 168 ILE A N 1
ATOM 1334 C CA . ILE A 1 168 ? 0.653 -9.986 0.318 1.00 96.25 168 ILE A CA 1
ATOM 1335 C C . ILE A 1 168 ? 0.234 -11.458 0.205 1.00 96.25 168 ILE A C 1
ATOM 1337 O O . ILE A 1 168 ? -0.939 -11.800 0.356 1.00 96.25 168 ILE A O 1
ATOM 1341 N N . GLY A 1 169 ? 1.184 -12.360 -0.053 1.00 91.38 169 GLY A N 1
ATOM 1342 C CA . GLY A 1 169 ? 0.915 -13.793 -0.141 1.00 91.38 169 GLY A CA 1
ATOM 1343 C C . GLY A 1 169 ? 0.417 -14.393 1.177 1.00 91.38 169 GLY A C 1
ATOM 1344 O O . GLY A 1 169 ? -0.373 -15.340 1.157 1.00 91.38 169 GLY A O 1
ATOM 1345 N N . ASN A 1 170 ? 0.850 -13.847 2.316 1.00 91.12 170 ASN A N 1
ATOM 1346 C CA . ASN A 1 170 ? 0.390 -14.269 3.632 1.00 91.12 170 ASN A CA 1
ATOM 1347 C C . ASN A 1 170 ? -1.014 -13.756 3.942 1.00 91.12 170 ASN A C 1
ATOM 1349 O O . ASN A 1 170 ? -1.879 -14.598 4.195 1.00 91.12 170 ASN A O 1
ATOM 1353 N N . PHE A 1 171 ? -1.242 -12.443 3.856 1.00 94.25 171 PHE A N 1
ATOM 1354 C CA . PHE A 1 171 ? -2.536 -11.820 4.149 1.00 94.25 171 PHE A CA 1
ATOM 1355 C C . PHE A 1 171 ? -3.662 -12.392 3.271 1.00 94.25 171 PHE A C 1
ATOM 1357 O O . PHE A 1 171 ? -4.753 -12.697 3.753 1.00 94.25 171 PHE A O 1
ATOM 1364 N N . ASN A 1 172 ? -3.376 -12.642 1.988 1.00 90.94 172 ASN A N 1
ATOM 1365 C CA . ASN A 1 172 ? -4.371 -13.128 1.023 1.00 90.94 172 ASN A CA 1
ATOM 1366 C C . ASN A 1 172 ? -4.608 -14.646 1.066 1.00 90.94 172 ASN A C 1
ATOM 1368 O O . ASN A 1 172 ? -5.380 -15.174 0.268 1.00 90.94 172 ASN A O 1
ATOM 1372 N N . ASP A 1 173 ? -3.884 -15.373 1.916 1.00 86.50 173 ASP A N 1
ATOM 1373 C CA . ASP A 1 173 ? -3.735 -16.829 1.853 1.00 86.50 173 ASP A CA 1
ATOM 1374 C C . AS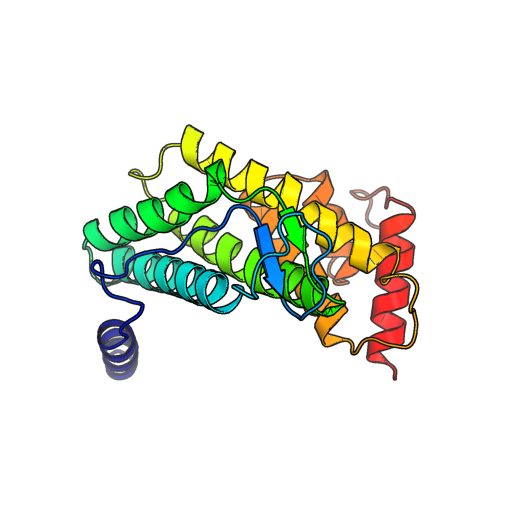P A 1 173 ? -3.419 -17.393 0.451 1.00 86.50 173 ASP A C 1
ATOM 1376 O O . ASP A 1 173 ? -3.767 -18.521 0.088 1.00 86.50 173 ASP A O 1
ATOM 1380 N N . ASN A 1 174 ? -2.723 -16.601 -0.370 1.00 81.88 174 ASN A N 1
ATOM 1381 C CA . ASN A 1 174 ? -2.512 -16.920 -1.771 1.00 81.88 174 ASN A CA 1
ATOM 1382 C C . ASN A 1 174 ? -1.194 -17.674 -1.975 1.00 81.88 174 ASN A C 1
ATOM 1384 O O . ASN A 1 174 ? -0.115 -17.088 -2.095 1.00 81.88 174 ASN A O 1
ATOM 1388 N N . ARG A 1 175 ? -1.287 -19.004 -2.080 1.00 79.81 175 ARG A N 1
ATOM 1389 C CA . ARG A 1 175 ? -0.125 -19.880 -2.300 1.00 79.81 175 ARG A CA 1
ATOM 1390 C C . ARG A 1 175 ? 0.654 -19.573 -3.580 1.00 79.81 175 ARG A C 1
ATOM 1392 O O . ARG A 1 175 ? 1.867 -19.773 -3.570 1.00 79.81 175 ARG A O 1
ATOM 1399 N N . THR A 1 176 ? 0.009 -19.080 -4.641 1.00 79.88 176 THR A N 1
ATOM 1400 C CA . THR A 1 176 ? 0.698 -18.780 -5.910 1.00 79.88 176 THR A CA 1
ATOM 1401 C C . THR A 1 176 ? 1.590 -17.547 -5.810 1.00 79.88 176 THR A C 1
ATOM 1403 O O . THR A 1 176 ? 2.483 -17.385 -6.631 1.00 79.88 176 THR A O 1
ATOM 1406 N N . ILE A 1 177 ? 1.380 -16.699 -4.800 1.00 82.25 177 ILE A N 1
ATOM 1407 C CA . ILE A 1 177 ? 2.241 -15.552 -4.488 1.00 82.25 177 ILE A CA 1
ATOM 1408 C C . ILE A 1 177 ? 3.211 -15.914 -3.362 1.00 82.25 177 ILE A C 1
ATOM 1410 O O . ILE A 1 177 ? 4.418 -15.693 -3.468 1.00 82.25 177 ILE A O 1
ATOM 1414 N N . ARG A 1 178 ? 2.684 -16.536 -2.302 1.00 81.44 178 ARG A N 1
ATOM 1415 C CA . ARG A 1 178 ? 3.436 -16.887 -1.099 1.00 81.44 178 ARG A CA 1
ATOM 1416 C C . ARG A 1 178 ? 4.620 -17.797 -1.403 1.00 81.44 178 ARG A C 1
ATOM 1418 O O . ARG A 1 178 ? 5.737 -17.470 -1.018 1.00 81.44 178 ARG A O 1
ATOM 1425 N N . LEU A 1 179 ? 4.405 -18.928 -2.078 1.00 79.38 179 LEU A N 1
ATOM 1426 C CA . LEU A 1 179 ? 5.483 -19.902 -2.265 1.00 79.38 179 LEU A CA 1
ATOM 1427 C C . LEU A 1 179 ? 6.632 -19.335 -3.116 1.00 79.38 179 LEU A C 1
ATOM 1429 O O . LEU A 1 179 ? 7.779 -19.450 -2.677 1.00 79.38 179 LEU A O 1
ATOM 1433 N N . PRO A 1 180 ? 6.369 -18.637 -4.242 1.00 77.56 180 PRO A N 1
ATOM 1434 C CA . PRO A 1 180 ? 7.442 -17.974 -4.969 1.00 77.56 180 PRO A CA 1
ATOM 1435 C C . PRO A 1 180 ? 8.177 -16.910 -4.185 1.00 77.56 180 PRO A C 1
ATOM 1437 O O . PRO A 1 180 ? 9.403 -16.883 -4.226 1.00 77.56 180 PRO A O 1
ATOM 1440 N N . SER A 1 181 ? 7.465 -16.094 -3.413 1.00 80.62 181 SER A N 1
ATOM 1441 C CA . SER A 1 181 ? 8.107 -15.061 -2.600 1.00 80.62 181 SER A CA 1
ATOM 1442 C C . SER A 1 181 ? 9.056 -15.637 -1.538 1.00 80.62 181 SER A C 1
ATOM 1444 O O . SER A 1 181 ? 10.155 -15.119 -1.356 1.00 80.62 181 SER A O 1
ATOM 1446 N N . LEU A 1 182 ? 8.692 -16.759 -0.902 1.00 80.19 182 LEU A N 1
ATOM 1447 C CA . LEU A 1 182 ? 9.540 -17.441 0.080 1.00 80.19 182 LEU A CA 1
ATOM 1448 C C . LEU A 1 182 ? 10.800 -18.033 -0.558 1.00 80.19 182 LEU A C 1
ATOM 1450 O O . LEU A 1 182 ? 11.887 -17.937 0.006 1.00 80.19 182 LEU A O 1
ATOM 1454 N N . TYR A 1 183 ? 10.672 -18.618 -1.749 1.00 77.06 183 TYR A N 1
ATOM 1455 C CA . TYR A 1 183 ? 11.830 -19.096 -2.500 1.00 77.06 183 TYR A CA 1
ATOM 1456 C C . TYR A 1 183 ? 12.756 -17.939 -2.904 1.00 77.06 183 TYR A C 1
ATOM 1458 O O . TYR A 1 183 ? 13.966 -18.014 -2.698 1.00 77.06 183 TYR A O 1
ATOM 1466 N N . MET A 1 184 ? 12.199 -16.834 -3.412 1.00 80.50 184 MET A N 1
ATOM 1467 C CA . MET A 1 184 ? 12.977 -15.640 -3.763 1.00 80.50 184 MET A CA 1
ATOM 1468 C C . MET A 1 184 ? 13.757 -15.106 -2.557 1.00 80.50 184 MET A C 1
ATOM 1470 O O . MET A 1 184 ? 14.931 -14.782 -2.702 1.00 80.50 184 MET A O 1
ATOM 1474 N N . ALA A 1 185 ? 13.146 -15.106 -1.369 1.00 77.81 185 ALA A N 1
ATOM 1475 C CA . ALA A 1 185 ? 13.779 -14.710 -0.112 1.00 77.81 185 ALA A CA 1
ATOM 1476 C C . ALA A 1 185 ? 14.847 -15.695 0.407 1.00 77.81 185 ALA A C 1
ATOM 1478 O O . ALA A 1 185 ? 15.578 -15.363 1.335 1.00 77.81 185 ALA A O 1
ATOM 1479 N N . GLY A 1 186 ? 14.958 -16.895 -0.174 1.00 74.69 186 GLY A N 1
ATOM 1480 C CA . GLY A 1 186 ? 15.858 -17.947 0.308 1.00 74.69 186 GLY A CA 1
ATOM 1481 C C . GLY A 1 186 ? 15.335 -18.708 1.532 1.00 74.69 186 GLY A C 1
ATOM 1482 O O . GLY A 1 186 ? 16.086 -19.458 2.148 1.00 74.69 186 GLY A O 1
ATOM 1483 N N . GLU A 1 187 ? 14.053 -18.553 1.870 1.00 75.50 187 GLU A N 1
ATOM 1484 C CA . GLU A 1 187 ? 13.402 -19.219 3.009 1.00 75.50 187 GLU A CA 1
ATOM 1485 C C . GLU A 1 187 ? 12.997 -20.670 2.689 1.00 75.50 187 GLU A C 1
ATOM 1487 O O . GLU A 1 187 ? 12.695 -21.461 3.583 1.00 75.50 187 GLU A O 1
ATOM 1492 N N . VAL A 1 188 ? 12.973 -21.041 1.403 1.00 68.00 188 VAL A N 1
ATOM 1493 C CA . VAL A 1 188 ? 12.622 -22.389 0.935 1.00 68.00 188 VAL A CA 1
ATOM 1494 C C . VAL A 1 188 ? 13.725 -22.920 0.011 1.00 68.00 188 VAL A C 1
ATOM 1496 O O . VAL A 1 188 ? 14.091 -22.229 -0.941 1.00 68.00 188 VAL A O 1
ATOM 1499 N N . PRO A 1 189 ? 14.240 -24.148 0.234 1.00 62.91 189 PRO A N 1
ATOM 1500 C CA . PRO A 1 189 ? 15.233 -24.757 -0.647 1.00 62.91 189 PRO A CA 1
ATOM 1501 C C . PRO A 1 189 ? 14.690 -24.998 -2.060 1.00 62.91 189 PRO A C 1
ATOM 1503 O O . PRO A 1 189 ? 13.527 -25.365 -2.228 1.00 62.91 189 PRO A O 1
ATOM 1506 N N . GLU A 1 190 ? 15.568 -24.926 -3.063 1.00 57.44 190 GLU A N 1
ATOM 1507 C CA . GLU A 1 190 ? 15.265 -25.191 -4.484 1.00 57.44 190 GLU A CA 1
ATOM 1508 C C . GLU A 1 190 ? 14.665 -26.584 -4.750 1.00 57.44 190 GLU A C 1
ATOM 1510 O O . GLU A 1 190 ? 14.006 -26.797 -5.758 1.00 57.44 190 GLU A O 1
ATOM 1515 N N . GLN A 1 191 ? 14.844 -27.525 -3.820 1.00 57.69 191 GLN A N 1
ATOM 1516 C CA . GLN A 1 191 ? 14.391 -28.918 -3.919 1.00 57.69 191 GLN A CA 1
ATOM 1517 C C . GLN A 1 191 ? 13.161 -29.215 -3.042 1.00 57.69 191 GLN A C 1
ATOM 1519 O O . GLN A 1 191 ? 12.866 -30.379 -2.763 1.00 57.69 191 GLN A O 1
ATOM 1524 N N . SER A 1 192 ? 12.467 -28.189 -2.537 1.00 58.28 192 SER A N 1
ATOM 1525 C CA . SER A 1 192 ? 11.300 -28.389 -1.675 1.00 58.28 192 SER A CA 1
ATOM 1526 C C . SER A 1 192 ? 10.188 -29.147 -2.419 1.00 58.28 192 SER A C 1
ATOM 1528 O O . SER A 1 192 ? 9.705 -28.663 -3.440 1.00 58.28 192 SER A O 1
ATOM 1530 N N . PRO A 1 193 ? 9.694 -30.288 -1.893 1.00 54.00 193 PRO A N 1
ATOM 1531 C CA . PRO A 1 193 ? 8.647 -31.085 -2.543 1.00 54.00 193 PRO A CA 1
ATOM 1532 C C . PRO A 1 193 ? 7.283 -30.376 -2.586 1.00 54.00 193 PRO A C 1
ATOM 1534 O O . PRO A 1 193 ? 6.335 -30.884 -3.176 1.00 54.00 193 PRO A O 1
ATOM 1537 N N . TYR A 1 194 ? 7.174 -29.211 -1.942 1.00 49.66 194 TYR A N 1
ATOM 1538 C CA . TYR A 1 194 ? 5.986 -28.362 -1.938 1.00 49.66 194 TYR A CA 1
ATOM 1539 C C . TYR A 1 194 ? 6.025 -27.272 -3.019 1.00 49.66 194 TYR A C 1
ATOM 1541 O O . TYR A 1 194 ? 5.159 -26.396 -3.017 1.00 49.66 194 TYR A O 1
ATOM 1549 N N . TYR A 1 195 ? 7.027 -27.291 -3.905 1.00 53.72 195 TYR A N 1
ATOM 1550 C CA . TYR A 1 195 ? 7.311 -26.179 -4.799 1.00 53.72 195 TYR A CA 1
ATOM 1551 C C . TYR A 1 195 ? 7.799 -26.644 -6.182 1.00 53.72 195 TYR A C 1
ATOM 1553 O O . TYR A 1 195 ? 8.977 -26.930 -6.364 1.00 53.72 195 TYR A O 1
ATOM 1561 N N . ASP A 1 196 ? 6.900 -26.663 -7.171 1.00 56.50 196 ASP A N 1
ATOM 1562 C CA . ASP A 1 196 ? 7.294 -26.561 -8.583 1.00 56.50 196 ASP A CA 1
ATOM 1563 C C . ASP A 1 196 ? 7.518 -25.074 -8.865 1.00 56.50 196 ASP A C 1
ATOM 1565 O O . ASP A 1 196 ? 6.566 -24.315 -9.068 1.00 56.50 196 ASP A O 1
ATOM 1569 N N . SER A 1 197 ? 8.769 -24.623 -8.776 1.00 55.09 197 SER A N 1
ATOM 1570 C CA . SER A 1 197 ? 9.090 -23.210 -8.946 1.00 55.09 197 SER A CA 1
ATOM 1571 C C . SER A 1 197 ? 8.743 -22.757 -10.369 1.00 55.09 197 SER A C 1
ATOM 1573 O O . SER A 1 197 ? 9.293 -23.328 -11.319 1.00 55.09 197 SER A O 1
ATOM 1575 N N . PRO A 1 198 ? 7.910 -21.716 -10.558 1.00 56.72 198 PRO A N 1
ATOM 1576 C CA . PRO A 1 198 ? 7.798 -21.068 -11.856 1.00 56.72 198 PRO A CA 1
ATOM 1577 C C . PRO A 1 198 ? 9.202 -20.619 -12.294 1.00 56.72 198 PRO A C 1
ATOM 1579 O O . PRO A 1 198 ? 9.949 -20.119 -11.441 1.00 56.72 198 PRO A O 1
ATOM 1582 N N . PRO A 1 199 ? 9.597 -20.784 -13.570 1.00 59.72 199 PRO A N 1
ATOM 1583 C CA . PRO A 1 199 ? 10.918 -20.382 -14.065 1.00 59.72 199 PRO A CA 1
ATOM 1584 C C . PRO A 1 199 ? 11.312 -18.951 -13.669 1.00 59.72 199 PRO A C 1
ATOM 1586 O O . PRO A 1 199 ? 12.488 -18.652 -13.448 1.00 59.72 199 PRO A O 1
ATOM 1589 N N . GLU A 1 200 ? 10.317 -18.076 -13.534 1.00 60.75 200 GLU A N 1
ATOM 1590 C CA . GLU A 1 200 ? 10.451 -16.696 -13.093 1.00 60.75 200 GLU A CA 1
ATOM 1591 C C . GLU A 1 200 ? 11.059 -16.596 -11.689 1.00 60.75 200 GLU A C 1
ATOM 1593 O O . GLU A 1 200 ? 11.975 -15.809 -11.478 1.00 60.75 200 GLU A O 1
ATOM 1598 N N . ALA A 1 201 ? 10.634 -17.431 -10.738 1.00 62.28 201 ALA A N 1
ATOM 1599 C CA . ALA A 1 201 ? 11.129 -17.382 -9.364 1.00 62.28 201 ALA A CA 1
ATOM 1600 C C . ALA A 1 201 ? 12.627 -17.714 -9.268 1.00 62.28 201 ALA A C 1
ATOM 1602 O O . ALA A 1 201 ? 13.358 -17.064 -8.521 1.00 62.28 201 ALA A O 1
ATOM 1603 N N . THR A 1 202 ? 13.106 -18.668 -10.072 1.00 65.00 202 THR A N 1
ATOM 1604 C CA . THR A 1 202 ? 14.528 -19.051 -10.173 1.00 65.00 202 THR A CA 1
ATOM 1605 C C . THR A 1 202 ? 15.393 -17.963 -10.803 1.00 65.00 202 THR A C 1
ATOM 1607 O O . THR A 1 202 ? 16.562 -17.805 -10.447 1.00 65.00 202 THR A O 1
ATOM 1610 N N . ILE A 1 203 ? 14.852 -17.201 -11.756 1.00 65.12 203 ILE A N 1
ATOM 1611 C CA . ILE A 1 203 ? 15.542 -16.031 -12.321 1.00 65.12 203 ILE A CA 1
ATOM 1612 C C . ILE A 1 203 ? 15.691 -14.957 -11.240 1.00 65.12 203 ILE A C 1
ATOM 1614 O O . ILE A 1 203 ? 16.793 -14.461 -11.017 1.00 65.12 203 ILE A O 1
ATOM 1618 N N . VAL A 1 204 ? 14.610 -14.674 -10.515 1.00 64.25 204 VAL A N 1
ATOM 1619 C CA . VAL A 1 204 ? 14.573 -13.657 -9.459 1.00 64.25 204 VAL A CA 1
ATOM 1620 C C . VAL A 1 204 ? 15.545 -13.980 -8.330 1.00 64.25 204 VAL A C 1
ATOM 1622 O O . VAL A 1 204 ? 16.335 -13.126 -7.940 1.00 64.25 204 VAL A O 1
ATOM 1625 N N . HIS A 1 205 ? 15.528 -15.215 -7.822 1.00 68.25 205 HIS A N 1
ATOM 1626 C CA . HIS A 1 205 ? 16.430 -15.626 -6.748 1.00 68.25 205 HIS A CA 1
ATOM 1627 C C . HIS A 1 205 ? 17.902 -15.463 -7.158 1.00 68.25 205 HIS A C 1
ATOM 1629 O O . HIS A 1 205 ? 18.708 -14.951 -6.386 1.00 68.25 205 HIS A O 1
ATOM 1635 N N . ARG A 1 206 ? 18.255 -15.816 -8.403 1.00 67.56 206 ARG A N 1
ATOM 1636 C CA . ARG A 1 206 ? 19.614 -15.605 -8.926 1.00 67.56 206 ARG A CA 1
ATOM 1637 C C . ARG A 1 206 ? 19.979 -14.127 -9.045 1.00 67.56 206 ARG A C 1
ATOM 1639 O O . ARG A 1 206 ? 21.091 -13.769 -8.668 1.00 67.56 206 ARG A O 1
ATOM 1646 N N . ASN A 1 207 ? 19.065 -13.284 -9.525 1.00 67.00 207 ASN A N 1
ATOM 1647 C CA . ASN A 1 207 ? 19.288 -11.837 -9.611 1.00 67.00 207 ASN A CA 1
ATOM 1648 C C . ASN A 1 207 ? 19.504 -11.225 -8.220 1.00 67.00 207 ASN A C 1
ATOM 1650 O O . ASN A 1 207 ? 20.444 -10.458 -8.026 1.00 67.00 207 ASN A O 1
ATOM 1654 N N . LEU A 1 208 ? 18.699 -11.633 -7.232 1.00 67.50 208 LEU A N 1
ATOM 1655 C CA . LEU A 1 208 ? 18.855 -11.196 -5.847 1.00 67.50 208 LEU A CA 1
ATOM 1656 C C . LEU A 1 208 ? 20.224 -11.609 -5.294 1.00 67.50 208 LEU A C 1
ATOM 1658 O O . LEU A 1 208 ? 20.942 -10.767 -4.762 1.00 67.50 208 LEU A O 1
ATOM 1662 N N . GLN A 1 209 ? 20.624 -12.872 -5.469 1.00 70.31 209 GLN A N 1
ATOM 1663 C CA . GLN A 1 209 ? 21.944 -13.340 -5.035 1.00 70.31 209 GLN A CA 1
ATOM 1664 C C . GLN A 1 209 ? 23.082 -12.574 -5.724 1.00 70.31 209 GLN A C 1
ATOM 1666 O O . GLN A 1 209 ? 24.065 -12.248 -5.068 1.00 70.31 209 GLN A O 1
ATOM 1671 N N . ALA A 1 210 ? 22.961 -12.241 -7.012 1.00 68.56 210 ALA A N 1
ATOM 1672 C CA . ALA A 1 210 ? 23.950 -11.409 -7.698 1.00 68.56 210 ALA A CA 1
ATOM 1673 C C . ALA A 1 210 ? 24.039 -10.005 -7.071 1.00 68.56 210 ALA A C 1
ATOM 1675 O O . ALA A 1 210 ? 25.127 -9.581 -6.701 1.00 68.56 210 ALA A O 1
ATOM 1676 N N . SER A 1 211 ? 22.897 -9.348 -6.836 1.00 64.62 211 SER A N 1
ATOM 1677 C CA . SER A 1 211 ? 22.841 -8.000 -6.243 1.00 64.62 211 SER A CA 1
ATOM 1678 C C . SER A 1 211 ? 23.393 -7.908 -4.814 1.00 64.62 211 SER A C 1
ATOM 1680 O O . SER A 1 211 ? 23.802 -6.835 -4.384 1.00 64.62 211 SER A O 1
ATOM 1682 N N . LEU A 1 212 ? 23.382 -9.014 -4.061 1.00 65.50 212 LEU A N 1
ATOM 1683 C CA . LEU A 1 212 ? 23.926 -9.079 -2.699 1.00 65.50 212 LEU A CA 1
ATOM 1684 C C . LEU A 1 212 ? 25.452 -9.243 -2.668 1.00 65.50 212 LEU A C 1
ATOM 1686 O O . LEU A 1 212 ? 26.054 -9.057 -1.612 1.00 65.50 212 LEU A O 1
ATOM 1690 N N . ASN A 1 213 ? 26.056 -9.635 -3.791 1.00 65.25 213 ASN A N 1
ATOM 1691 C CA . ASN A 1 213 ? 27.486 -9.917 -3.899 1.00 65.25 213 ASN A CA 1
ATOM 1692 C C . ASN A 1 213 ? 28.293 -8.773 -4.546 1.00 65.25 213 ASN A C 1
ATOM 1694 O O . ASN A 1 213 ? 29.522 -8.869 -4.575 1.00 65.25 213 ASN A O 1
ATOM 1698 N N . ASP A 1 214 ? 27.619 -7.725 -5.029 1.00 53.97 214 ASP A N 1
ATOM 1699 C CA . ASP A 1 214 ? 28.201 -6.487 -5.575 1.00 53.97 214 ASP A CA 1
ATOM 1700 C C . ASP A 1 214 ? 28.296 -5.379 -4.505 1.00 53.97 214 ASP A C 1
ATOM 1702 O O . ASP A 1 214 ? 29.302 -4.627 -4.517 1.00 53.97 214 ASP A O 1
#

Radius of gyration: 18.07 Å; chains: 1; bounding box: 44×46×51 Å